Protein AF-A0A1H1NWQ3-F1 (afdb_monomer_lite)

Foldseek 3Di:
DVPVVVVVVVVLVVLVVPDPPVSVVVSVVVVVVVVVVVVVVVVVDPDDDDPDDPCVVVVPPPDPPPPPPCPPPNDPVVVQQVVLVVQQQQFQLSCQPRVLVVLLVLLQVLCCVQPVDGCVVCVVVSCVLQDDLLCVSNPPPDDRDPTGRDGGDDPVSVVVSVVSSVVSHHPPPPPVVPPPPPPDDDDDDDDDDDDDDDDPPDDDDDDDDDD

Organism: NCBI:txid117157

Structure (mmCIF, N/CA/C/O backbone):
data_AF-A0A1H1NWQ3-F1
#
_entry.id   AF-A0A1H1NWQ3-F1
#
loop_
_atom_site.group_PDB
_atom_site.id
_atom_site.type_symbol
_atom_site.label_atom_id
_atom_site.label_alt_id
_atom_site.label_comp_id
_atom_site.label_asym_id
_atom_site.label_entity_id
_atom_site.label_seq_id
_atom_site.pdbx_PDB_ins_code
_atom_site.Cartn_x
_atom_site.Cartn_y
_atom_site.Cartn_z
_atom_site.occupancy
_atom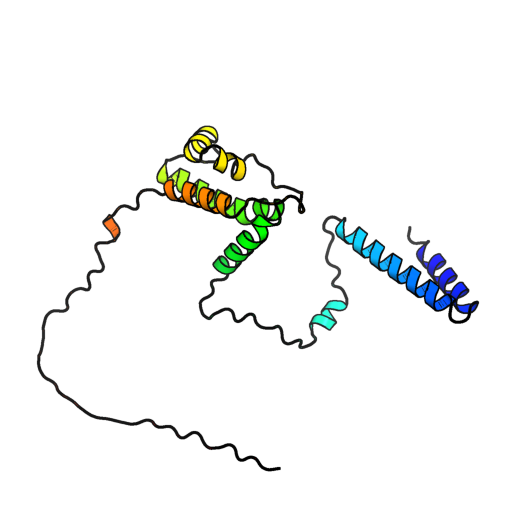_site.B_iso_or_equiv
_atom_site.auth_seq_id
_atom_site.auth_comp_id
_atom_site.auth_asym_id
_atom_site.auth_atom_id
_atom_site.pdbx_PDB_model_num
ATOM 1 N N . MET A 1 1 ? 24.644 25.976 -26.329 1.00 53.50 1 MET A N 1
ATOM 2 C CA . MET A 1 1 ? 24.684 24.536 -26.703 1.00 53.50 1 MET A CA 1
ATOM 3 C C . MET A 1 1 ? 24.109 24.187 -28.093 1.00 53.50 1 MET A C 1
ATOM 5 O O . MET A 1 1 ? 24.304 23.062 -28.528 1.00 53.50 1 MET A O 1
ATOM 9 N N . ARG A 1 2 ? 23.447 25.094 -28.843 1.00 60.84 2 ARG A N 1
ATOM 10 C CA . ARG A 1 2 ? 22.886 24.775 -30.182 1.00 60.84 2 ARG A CA 1
ATOM 11 C C . ARG A 1 2 ? 23.910 24.705 -31.334 1.00 60.84 2 ARG A C 1
ATOM 13 O O . ARG A 1 2 ? 23.597 24.105 -32.352 1.00 60.84 2 ARG A O 1
ATOM 20 N N . GLN A 1 3 ? 25.117 25.253 -31.172 1.00 64.75 3 GLN A N 1
ATOM 21 C CA . GLN A 1 3 ? 26.112 25.345 -32.255 1.00 64.75 3 GLN A CA 1
ATOM 22 C C . GLN A 1 3 ? 27.050 24.132 -32.401 1.00 64.75 3 GLN A C 1
ATOM 24 O O . GLN A 1 3 ? 27.737 24.020 -33.406 1.00 64.75 3 GLN A O 1
ATOM 29 N N . LEU A 1 4 ? 27.042 23.176 -31.464 1.00 75.12 4 LEU A N 1
ATOM 30 C CA . LEU A 1 4 ? 27.896 21.978 -31.563 1.00 75.12 4 LEU A CA 1
ATOM 31 C C . LEU A 1 4 ? 27.368 20.941 -32.564 1.00 75.12 4 LEU A C 1
ATOM 33 O O . LEU A 1 4 ? 28.142 20.201 -33.159 1.00 75.12 4 LEU A O 1
ATOM 37 N N . ARG A 1 5 ? 26.050 20.903 -32.789 1.00 72.25 5 ARG A N 1
ATOM 38 C CA . ARG A 1 5 ? 25.412 19.948 -33.706 1.00 72.25 5 ARG A CA 1
ATOM 39 C C . ARG A 1 5 ? 25.865 20.075 -35.168 1.00 72.25 5 ARG A C 1
ATOM 41 O O . ARG A 1 5 ? 26.194 19.039 -35.734 1.00 72.25 5 ARG A O 1
ATOM 48 N N . PRO A 1 6 ? 25.914 21.270 -35.790 1.00 85.00 6 PRO A N 1
ATOM 49 C CA . PRO A 1 6 ? 26.362 21.377 -37.178 1.00 85.00 6 PRO A CA 1
ATOM 50 C C . PRO A 1 6 ? 27.842 21.008 -37.346 1.00 85.00 6 PRO A C 1
ATOM 52 O O . PRO A 1 6 ? 28.183 20.348 -38.319 1.00 85.00 6 PRO A O 1
ATOM 55 N N . ILE A 1 7 ? 28.700 21.339 -36.373 1.00 79.81 7 ILE A N 1
ATOM 56 C CA . ILE A 1 7 ? 30.131 20.992 -36.409 1.00 79.81 7 ILE A CA 1
ATOM 57 C C . ILE A 1 7 ? 30.318 19.470 -36.402 1.00 79.81 7 ILE A C 1
ATOM 59 O O . ILE A 1 7 ? 31.104 18.942 -37.182 1.00 79.81 7 ILE A O 1
ATOM 63 N N . LEU A 1 8 ? 29.541 18.756 -35.583 1.00 78.25 8 LEU A N 1
ATOM 64 C CA . LEU A 1 8 ? 29.588 17.294 -35.495 1.00 78.25 8 LEU A CA 1
ATOM 65 C C . LEU A 1 8 ? 29.114 16.623 -36.795 1.00 78.25 8 LEU A C 1
ATOM 67 O O . LEU A 1 8 ? 29.712 15.646 -37.232 1.00 78.25 8 LEU A O 1
ATOM 71 N N . VAL A 1 9 ? 28.087 17.180 -37.449 1.00 81.75 9 VAL A N 1
ATOM 72 C CA . VAL A 1 9 ? 27.587 16.680 -38.743 1.00 81.75 9 VAL A CA 1
ATOM 73 C C . VAL A 1 9 ? 28.609 16.901 -39.859 1.00 81.75 9 VAL A C 1
ATOM 75 O O . VAL A 1 9 ? 28.832 15.994 -40.657 1.00 81.75 9 VAL A O 1
ATOM 78 N N . VAL A 1 10 ? 29.268 18.064 -39.894 1.00 83.12 10 VAL A N 1
ATOM 79 C CA . VAL A 1 10 ? 30.308 18.369 -40.891 1.00 83.12 10 VAL A CA 1
ATOM 80 C C . VAL A 1 10 ? 31.541 17.480 -40.698 1.00 83.12 10 VAL A C 1
ATOM 82 O O . VAL A 1 10 ? 32.057 16.949 -41.677 1.00 83.12 10 VAL A O 1
ATOM 85 N N . LEU A 1 11 ? 31.969 17.239 -39.454 1.00 78.56 11 LEU A N 1
ATOM 86 C CA . LEU A 1 11 ? 33.072 16.317 -39.148 1.00 78.56 11 LEU A CA 1
ATOM 87 C C . LEU A 1 11 ? 32.745 14.868 -39.538 1.00 78.56 11 LEU A C 1
ATOM 89 O O . LEU A 1 11 ? 33.597 14.179 -40.093 1.00 78.56 11 LEU A O 1
ATOM 93 N N . LEU A 1 12 ? 31.505 14.422 -39.312 1.00 73.00 12 LEU A N 1
ATOM 94 C CA . LEU A 1 12 ? 31.045 13.084 -39.700 1.00 73.00 12 LEU A CA 1
ATOM 95 C C . LEU A 1 12 ? 30.991 12.918 -41.233 1.00 73.00 12 LEU A C 1
ATOM 97 O O . LEU A 1 12 ? 31.388 11.881 -41.766 1.00 73.00 12 LEU A O 1
ATOM 101 N N . LEU A 1 13 ? 30.545 13.951 -41.956 1.00 75.19 13 LEU A N 1
ATOM 102 C CA . LEU A 1 13 ? 30.533 13.982 -43.425 1.00 75.19 13 LEU A CA 1
ATOM 103 C C . LEU A 1 13 ? 31.951 14.019 -44.018 1.00 75.19 13 LEU A C 1
ATOM 105 O O . LEU A 1 13 ? 32.239 13.302 -44.973 1.00 75.19 13 LEU A O 1
ATOM 109 N N . ALA A 1 14 ? 32.863 14.791 -43.425 1.00 69.81 14 ALA A N 1
ATOM 110 C CA . ALA A 1 14 ? 34.259 14.855 -43.861 1.00 69.81 14 ALA A CA 1
ATOM 111 C C . ALA A 1 14 ? 35.014 13.533 -43.612 1.00 69.81 14 ALA A C 1
ATOM 113 O O . ALA A 1 14 ? 35.800 13.100 -44.458 1.00 69.81 14 ALA A O 1
ATOM 114 N N . ALA A 1 15 ? 34.735 12.857 -42.492 1.00 63.91 15 ALA A N 1
ATOM 115 C CA . ALA A 1 15 ? 35.316 11.554 -42.159 1.00 63.91 15 ALA A CA 1
ATOM 116 C C . ALA A 1 15 ? 34.779 10.414 -43.045 1.00 63.91 15 ALA A C 1
ATOM 118 O O . ALA A 1 15 ? 35.511 9.489 -43.391 1.00 63.91 15 ALA A O 1
ATOM 119 N N . THR A 1 16 ? 33.510 10.483 -43.463 1.00 63.59 16 THR A N 1
ATOM 120 C CA . THR A 1 16 ? 32.918 9.485 -44.374 1.00 63.59 16 THR A CA 1
ATOM 121 C C . THR A 1 16 ? 33.375 9.658 -45.822 1.00 63.59 16 THR A C 1
ATOM 123 O O . THR A 1 16 ? 33.460 8.671 -46.550 1.00 63.59 16 THR A O 1
ATOM 126 N N . ALA A 1 17 ? 33.743 10.876 -46.231 1.00 66.69 17 ALA A N 1
ATOM 127 C CA . ALA A 1 17 ? 34.267 11.145 -47.569 1.00 66.69 17 ALA A CA 1
ATOM 128 C C . ALA A 1 17 ? 35.720 10.668 -47.780 1.00 66.69 17 ALA A C 1
ATOM 130 O O . ALA A 1 17 ? 36.130 10.458 -48.920 1.00 66.69 17 ALA A O 1
ATOM 131 N N . THR A 1 18 ? 36.505 10.490 -46.711 1.00 62.66 18 THR A N 1
ATOM 132 C CA . THR A 1 18 ? 37.961 10.268 -46.801 1.00 62.66 18 THR A CA 1
ATOM 133 C C . THR A 1 18 ? 38.418 8.821 -46.567 1.00 62.66 18 THR A C 1
ATOM 135 O O . THR A 1 18 ? 39.555 8.496 -46.904 1.00 62.66 18 THR A O 1
ATOM 138 N N . GLN A 1 19 ? 37.565 7.908 -46.083 1.00 56.31 19 GLN A N 1
ATOM 139 C CA . GLN A 1 19 ? 37.976 6.536 -45.737 1.00 56.31 19 GLN A CA 1
ATOM 140 C C . GLN A 1 19 ? 36.983 5.464 -46.214 1.00 56.31 19 GLN A C 1
ATOM 142 O O . GLN A 1 19 ? 35.864 5.354 -45.712 1.00 56.31 19 GLN A O 1
ATOM 147 N N . ARG A 1 20 ? 37.435 4.603 -47.145 1.00 72.44 20 ARG A N 1
ATOM 148 C CA . ARG A 1 20 ? 36.783 3.323 -47.498 1.00 72.44 20 ARG A CA 1
ATOM 149 C C . ARG A 1 20 ? 36.368 2.564 -46.235 1.00 72.44 20 ARG A C 1
ATOM 151 O O . ARG A 1 20 ? 37.161 2.541 -45.307 1.00 72.44 20 ARG A O 1
ATOM 158 N N . LEU A 1 21 ? 35.195 1.911 -46.263 1.00 60.84 21 LEU A N 1
ATOM 159 C CA . LEU A 1 21 ? 34.578 0.923 -45.339 1.00 60.84 21 LEU A CA 1
ATOM 160 C C . LEU A 1 21 ? 34.797 1.078 -43.808 1.00 60.84 21 LEU A C 1
ATOM 162 O O . LEU A 1 21 ? 33.837 1.028 -43.045 1.00 60.84 21 LEU A O 1
ATOM 166 N N . GLN A 1 22 ? 36.026 1.291 -43.344 1.00 64.62 22 GLN A N 1
ATOM 167 C CA . GLN A 1 22 ? 36.413 1.575 -41.962 1.00 64.62 22 GLN A CA 1
ATOM 168 C C . GLN A 1 22 ? 35.766 2.854 -41.406 1.00 64.62 22 GLN A C 1
ATOM 170 O O . GLN A 1 22 ? 35.351 2.858 -40.249 1.00 64.62 22 GLN A O 1
ATOM 175 N N . GLY A 1 23 ? 35.594 3.902 -42.224 1.00 68.38 23 GLY A N 1
ATOM 176 C CA . GLY A 1 23 ? 34.895 5.125 -41.799 1.00 68.38 23 GLY A CA 1
ATOM 177 C C . GLY A 1 23 ? 33.417 4.881 -41.466 1.00 68.38 23 GLY A C 1
ATOM 178 O O . GLY A 1 23 ? 32.875 5.468 -40.530 1.00 68.38 23 GLY A O 1
ATOM 179 N N . LEU A 1 24 ? 32.782 3.942 -42.175 1.00 75.38 24 LEU A N 1
ATOM 180 C CA . LEU A 1 24 ? 31.395 3.541 -41.934 1.00 75.38 24 LEU A CA 1
ATOM 181 C C . LEU A 1 24 ? 31.243 2.807 -40.600 1.00 75.38 24 LEU A C 1
ATOM 183 O O . LEU A 1 24 ? 30.334 3.118 -39.834 1.00 75.38 24 LEU A O 1
ATOM 187 N N . LEU A 1 25 ? 32.153 1.876 -40.295 1.00 77.19 25 LEU A N 1
ATOM 188 C CA . LEU A 1 25 ? 32.131 1.141 -39.028 1.00 77.19 25 LEU A CA 1
ATOM 189 C C . LEU A 1 25 ? 32.323 2.076 -37.830 1.00 77.19 25 LEU A C 1
ATOM 191 O O . LEU A 1 25 ? 31.606 1.948 -36.842 1.00 77.19 25 LEU A O 1
ATOM 195 N N . LEU A 1 26 ? 33.232 3.049 -37.936 1.00 77.12 26 LEU A N 1
ATOM 196 C CA . LEU A 1 26 ? 33.504 4.006 -36.862 1.00 77.12 26 LEU A CA 1
ATOM 197 C C . LEU A 1 26 ? 32.340 4.995 -36.669 1.00 77.12 26 LEU A C 1
ATOM 199 O O . LEU A 1 26 ? 31.963 5.310 -35.543 1.00 77.12 26 LEU A O 1
ATOM 203 N N . GLY A 1 27 ? 31.698 5.422 -37.760 1.00 78.50 27 GLY A N 1
ATOM 204 C CA . GLY A 1 27 ? 30.473 6.220 -37.681 1.00 78.50 27 GLY A CA 1
ATOM 205 C C . GLY A 1 27 ? 29.331 5.474 -36.983 1.00 78.50 27 GLY A C 1
ATOM 206 O O . GLY A 1 27 ? 28.644 6.042 -36.132 1.00 78.50 27 GLY A O 1
ATOM 207 N N . LEU A 1 28 ? 29.160 4.186 -37.293 1.00 80.06 28 LEU A N 1
ATOM 208 C CA . LEU A 1 28 ? 28.098 3.352 -36.729 1.00 80.06 28 LEU A CA 1
ATOM 209 C C . LEU A 1 28 ? 28.335 3.063 -35.238 1.00 80.06 28 LEU A C 1
ATOM 211 O O . LEU A 1 28 ? 27.396 3.147 -34.446 1.00 80.06 28 LEU A O 1
ATOM 215 N N . THR A 1 29 ? 29.582 2.809 -34.825 1.00 78.19 29 THR A N 1
ATOM 216 C CA . THR A 1 29 ? 29.915 2.610 -33.404 1.00 78.19 29 THR A CA 1
ATOM 217 C C . THR A 1 29 ? 29.724 3.882 -32.587 1.00 78.19 29 THR A C 1
ATOM 219 O O . THR A 1 29 ? 29.112 3.823 -31.522 1.00 78.19 29 THR A O 1
ATOM 222 N N . VAL A 1 30 ? 30.152 5.045 -33.089 1.00 84.25 30 VAL A N 1
ATOM 223 C CA . VAL A 1 30 ? 29.920 6.331 -32.407 1.00 84.25 30 VAL A CA 1
ATOM 224 C C . VAL A 1 30 ? 28.423 6.614 -32.276 1.00 84.25 30 VAL A C 1
ATOM 226 O O . VAL A 1 30 ? 27.971 7.039 -31.210 1.00 84.25 30 VAL A O 1
ATOM 229 N N . MET A 1 31 ? 27.634 6.327 -33.316 1.00 86.25 31 MET A N 1
ATOM 230 C CA . MET A 1 31 ? 26.181 6.491 -33.263 1.00 86.25 31 MET A CA 1
ATOM 231 C C . MET A 1 31 ? 25.538 5.559 -32.225 1.00 86.25 31 MET A C 1
ATOM 233 O O . MET A 1 31 ? 24.710 6.009 -31.432 1.00 86.25 31 MET A O 1
ATOM 237 N N . ALA A 1 32 ? 25.955 4.291 -32.181 1.00 85.31 32 ALA A N 1
ATOM 238 C CA . ALA A 1 32 ? 25.469 3.320 -31.203 1.00 85.31 32 ALA A CA 1
ATOM 239 C C . ALA A 1 32 ? 25.804 3.742 -29.763 1.00 85.31 32 ALA A C 1
ATOM 241 O O . ALA A 1 32 ? 24.938 3.694 -28.890 1.00 85.31 32 ALA A O 1
ATOM 242 N N . VAL A 1 33 ? 27.026 4.227 -29.517 1.00 87.31 33 VAL A N 1
ATOM 243 C CA . VAL A 1 33 ? 27.436 4.743 -28.201 1.00 87.31 33 VAL A CA 1
ATOM 244 C C . VAL A 1 33 ? 26.595 5.958 -27.801 1.00 87.31 33 VAL A C 1
ATOM 246 O O . VAL A 1 33 ? 26.153 6.040 -26.656 1.00 87.31 33 VAL A O 1
ATOM 249 N N . PHE A 1 34 ? 26.312 6.877 -28.729 1.00 86.38 34 PHE A N 1
ATOM 250 C CA . PHE A 1 34 ? 25.467 8.044 -28.455 1.00 86.38 34 PHE A CA 1
ATOM 251 C C . PHE A 1 34 ? 24.010 7.677 -28.143 1.00 86.38 34 PHE A C 1
ATOM 253 O O . PHE A 1 34 ? 23.409 8.290 -27.260 1.00 86.38 34 PHE A O 1
ATOM 260 N N . GLU A 1 35 ? 23.445 6.683 -28.830 1.00 88.44 35 GLU A N 1
ATOM 261 C CA . GLU A 1 35 ? 22.107 6.152 -28.530 1.00 88.44 35 GLU A CA 1
ATOM 262 C C . GLU A 1 35 ? 22.064 5.509 -27.140 1.00 88.44 35 GLU A C 1
ATOM 264 O O . GLU A 1 35 ? 21.187 5.838 -26.339 1.00 88.44 35 GLU A O 1
ATOM 269 N N . VAL A 1 36 ? 23.047 4.667 -26.804 1.00 86.94 36 VAL A N 1
ATOM 270 C CA . VAL A 1 36 ? 23.139 4.027 -25.480 1.00 86.94 36 VAL A CA 1
ATOM 271 C C . VAL A 1 36 ? 23.307 5.072 -24.378 1.00 86.94 36 VAL A C 1
ATOM 273 O O . VAL A 1 36 ? 22.594 5.030 -23.376 1.00 86.94 36 VAL A O 1
ATOM 276 N N . LEU A 1 37 ? 24.190 6.054 -24.572 1.00 85.06 37 LEU A N 1
ATOM 277 C CA . LEU A 1 37 ? 24.409 7.126 -23.603 1.00 85.06 37 LEU A CA 1
ATOM 278 C C . LEU A 1 37 ? 23.163 8.015 -23.457 1.00 85.06 37 LEU A C 1
ATOM 280 O O . LEU A 1 37 ? 22.787 8.392 -22.347 1.00 85.06 37 LEU A O 1
ATOM 284 N N . GLY A 1 38 ? 22.470 8.301 -24.561 1.00 81.06 38 GLY A N 1
ATOM 285 C CA . GLY A 1 38 ? 21.200 9.023 -24.559 1.00 81.06 38 GLY A CA 1
ATOM 286 C C . GLY A 1 38 ? 20.079 8.254 -23.857 1.00 81.06 38 GLY A C 1
ATOM 287 O O . GLY A 1 38 ? 19.294 8.858 -23.123 1.00 81.06 38 GLY A O 1
ATOM 288 N N . ALA A 1 39 ? 20.008 6.935 -24.037 1.00 78.69 39 ALA A N 1
ATOM 289 C CA . ALA A 1 39 ? 19.069 6.066 -23.334 1.00 78.69 39 ALA A CA 1
ATOM 290 C C . ALA A 1 39 ? 19.366 6.023 -21.828 1.00 78.69 39 ALA A C 1
ATOM 292 O O . ALA A 1 39 ? 18.446 6.154 -21.020 1.00 78.69 39 ALA A O 1
ATOM 293 N N . LEU A 1 40 ? 20.644 5.935 -21.454 1.00 81.12 40 LEU A N 1
ATOM 294 C CA . LEU A 1 40 ? 21.080 5.917 -20.060 1.00 81.12 40 LEU A CA 1
ATOM 295 C C . LEU A 1 40 ? 20.763 7.240 -19.345 1.00 81.12 40 LEU A C 1
ATOM 297 O O . LEU A 1 40 ? 20.235 7.235 -18.236 1.00 81.12 40 LEU A O 1
ATOM 301 N N . LEU A 1 41 ? 20.979 8.377 -20.011 1.00 78.19 41 LEU A N 1
ATOM 302 C CA . LEU A 1 41 ? 20.626 9.698 -19.478 1.00 78.19 41 LEU A CA 1
ATOM 303 C C . LEU A 1 41 ? 19.105 9.918 -19.392 1.00 78.19 41 LEU A C 1
ATOM 305 O O . LEU A 1 41 ? 18.629 10.601 -18.486 1.00 78.19 41 LEU A O 1
ATOM 309 N N . ARG A 1 42 ? 18.312 9.322 -20.294 1.00 69.19 42 ARG A N 1
ATOM 310 C CA . ARG A 1 42 ? 16.837 9.372 -20.228 1.00 69.19 42 ARG A CA 1
ATOM 311 C C . ARG A 1 42 ? 16.265 8.593 -19.048 1.00 69.19 42 ARG A C 1
ATOM 313 O O . ARG A 1 42 ? 15.185 8.945 -18.586 1.00 69.19 42 ARG A O 1
ATOM 320 N N . LEU A 1 43 ? 16.975 7.582 -18.549 1.00 72.12 43 LEU A N 1
ATOM 321 C CA . LEU A 1 43 ? 16.589 6.858 -17.334 1.00 72.12 43 LEU A CA 1
ATOM 322 C C . LEU A 1 43 ? 16.808 7.689 -16.056 1.00 72.12 43 LEU A C 1
ATOM 324 O O . LEU A 1 43 ? 16.215 7.370 -15.030 1.00 72.12 43 LEU A O 1
ATOM 328 N N . GLN A 1 44 ? 17.607 8.760 -16.118 1.00 75.56 44 GLN A N 1
ATOM 329 C CA . GLN A 1 44 ? 17.947 9.613 -14.970 1.00 75.56 44 GLN A CA 1
ATOM 330 C C . GLN A 1 44 ? 17.164 10.941 -14.914 1.00 75.56 44 GLN A C 1
ATOM 332 O O . GLN A 1 44 ? 17.306 11.696 -13.955 1.00 75.56 44 GLN A O 1
ATOM 337 N N . GLY A 1 45 ? 16.343 11.263 -15.921 1.00 57.12 45 GLY A N 1
ATOM 338 C CA . GLY A 1 45 ? 15.661 12.558 -16.017 1.00 57.12 45 GLY A CA 1
ATOM 339 C C . GLY A 1 45 ? 14.253 12.580 -15.392 1.00 57.12 45 GLY A C 1
ATOM 340 O O . GLY A 1 45 ? 13.439 11.726 -15.744 1.00 57.12 45 GLY A O 1
ATOM 341 N N . PRO A 1 46 ? 13.910 13.572 -14.541 1.00 55.91 46 PRO A N 1
ATOM 342 C CA . PRO A 1 46 ? 12.553 13.760 -14.037 1.00 55.91 46 PRO A CA 1
ATOM 343 C C . PRO A 1 46 ? 11.623 14.252 -15.158 1.00 55.91 46 PRO A C 1
ATOM 345 O O . PRO A 1 46 ? 11.890 15.265 -15.807 1.00 55.91 46 PRO A O 1
ATOM 348 N N . GLU A 1 47 ? 10.558 13.478 -15.387 1.00 59.62 47 GLU A N 1
ATOM 349 C CA . GLU A 1 47 ? 9.268 13.826 -16.008 1.00 59.62 47 GLU A CA 1
ATOM 350 C C . GLU A 1 47 ? 9.230 15.186 -16.745 1.00 59.62 47 GLU A C 1
ATOM 352 O O . GLU A 1 47 ? 8.958 16.239 -16.165 1.00 59.62 47 GLU A O 1
ATOM 357 N N . ARG A 1 48 ? 9.461 15.173 -18.067 1.00 48.19 48 ARG A N 1
ATOM 358 C CA . ARG A 1 48 ? 9.159 16.298 -18.972 1.00 48.19 48 ARG A CA 1
ATOM 359 C C . ARG A 1 48 ? 8.433 15.812 -20.238 1.00 48.19 48 ARG A C 1
ATOM 361 O O . ARG A 1 48 ? 8.602 14.664 -20.647 1.00 48.19 48 ARG A O 1
ATOM 368 N N . PRO A 1 49 ? 7.579 16.663 -20.839 1.00 50.81 49 PRO A N 1
ATOM 369 C CA . PRO A 1 49 ? 6.352 16.251 -21.518 1.00 50.81 49 PRO A CA 1
ATOM 370 C C . PRO A 1 49 ? 6.576 15.476 -22.821 1.00 50.81 49 PRO A C 1
ATOM 372 O O . PRO A 1 49 ? 7.414 15.822 -23.657 1.00 50.81 49 PRO A O 1
ATOM 375 N N . ARG A 1 50 ? 5.749 14.436 -22.989 1.00 54.88 50 ARG A N 1
ATOM 376 C CA . ARG A 1 50 ? 5.656 13.507 -24.127 1.00 54.88 50 ARG A CA 1
ATOM 377 C C . ARG A 1 50 ? 5.613 14.227 -25.484 1.00 54.88 50 ARG A C 1
ATOM 379 O O . ARG A 1 50 ? 4.541 14.521 -26.008 1.00 54.88 50 ARG A O 1
ATOM 386 N N . ARG A 1 51 ? 6.767 14.380 -26.139 1.00 53.91 51 ARG A N 1
ATOM 387 C CA . ARG A 1 51 ? 6.807 14.379 -27.610 1.00 53.91 51 ARG A CA 1
ATOM 388 C C . ARG A 1 51 ? 6.587 12.941 -28.067 1.00 53.91 51 ARG A C 1
ATOM 390 O O . ARG A 1 51 ? 7.446 12.091 -27.848 1.00 53.91 51 ARG A O 1
ATOM 397 N N . ARG A 1 52 ? 5.409 12.667 -28.632 1.00 54.47 52 ARG A N 1
ATOM 39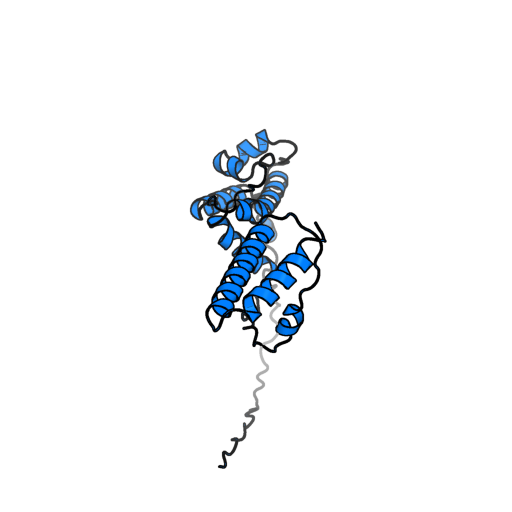8 C CA . ARG A 1 52 ? 5.033 11.349 -29.161 1.00 54.47 52 ARG A CA 1
ATOM 399 C C . ARG A 1 52 ? 6.039 10.926 -30.245 1.00 54.47 52 ARG A C 1
ATOM 401 O O . ARG A 1 52 ? 6.147 11.627 -31.250 1.00 54.47 52 ARG A O 1
ATOM 408 N N . PRO A 1 53 ? 6.816 9.850 -30.039 1.00 67.06 53 PRO A N 1
ATOM 409 C CA . PRO A 1 53 ? 7.808 9.413 -31.012 1.00 67.06 53 PRO A CA 1
ATOM 410 C C . PRO A 1 53 ? 7.137 8.766 -32.232 1.00 67.06 53 PRO A C 1
ATOM 412 O O . PRO A 1 53 ? 6.077 8.153 -32.119 1.00 67.06 53 PRO A O 1
ATOM 415 N N . LEU A 1 54 ? 7.812 8.834 -33.387 1.00 64.38 54 LEU A N 1
ATOM 416 C CA . LEU A 1 54 ? 7.418 8.202 -34.660 1.00 64.38 54 LEU A CA 1
ATOM 417 C C . LEU A 1 54 ? 7.111 6.689 -34.538 1.00 64.38 54 LEU A C 1
ATOM 419 O O . LEU A 1 54 ? 6.417 6.122 -35.374 1.00 64.38 54 LEU A O 1
ATOM 423 N N . TRP A 1 55 ? 7.569 6.045 -33.461 1.00 62.75 55 TRP A N 1
ATOM 424 C CA . TRP A 1 55 ? 7.265 4.660 -33.087 1.00 62.75 55 TRP A CA 1
ATOM 425 C C . TRP A 1 55 ? 5.779 4.377 -32.786 1.00 62.75 55 TRP A C 1
ATOM 427 O O . TRP A 1 55 ? 5.378 3.212 -32.786 1.00 62.75 55 TRP A O 1
ATOM 437 N N . ASP A 1 56 ? 4.933 5.396 -32.590 1.00 67.06 56 ASP A N 1
ATOM 438 C CA . ASP A 1 56 ? 3.473 5.206 -32.522 1.00 67.06 56 ASP A CA 1
ATOM 439 C C . ASP A 1 56 ? 2.879 4.723 -33.863 1.00 67.06 56 ASP A C 1
ATOM 441 O O . ASP A 1 56 ? 1.854 4.039 -33.863 1.00 67.06 56 ASP A O 1
ATOM 445 N N . TRP A 1 57 ? 3.527 5.004 -35.002 1.00 70.12 57 TRP A N 1
ATOM 446 C CA . TRP A 1 57 ? 3.138 4.421 -36.293 1.00 70.12 57 TRP A CA 1
ATOM 447 C C . TRP A 1 57 ? 3.460 2.921 -36.357 1.00 70.12 57 TRP A C 1
ATOM 449 O O . TRP A 1 57 ? 2.614 2.150 -36.803 1.00 70.12 57 TRP A O 1
ATOM 459 N N . LEU A 1 58 ? 4.592 2.466 -35.802 1.00 66.06 58 LEU A N 1
ATOM 460 C CA . LEU A 1 58 ? 4.873 1.025 -35.701 1.00 66.06 58 LEU A CA 1
ATOM 461 C C . LEU A 1 58 ? 3.910 0.304 -34.745 1.00 66.06 58 LEU A C 1
ATOM 463 O O . LEU A 1 58 ? 3.609 -0.867 -34.954 1.00 66.06 58 LEU A O 1
ATOM 467 N N . ARG A 1 59 ? 3.339 0.988 -33.744 1.00 58.38 59 ARG A N 1
ATOM 468 C CA . ARG A 1 59 ? 2.253 0.426 -32.914 1.00 58.38 59 ARG A CA 1
ATOM 469 C C . ARG A 1 59 ? 0.919 0.255 -33.655 1.00 58.38 59 ARG A C 1
ATOM 471 O O . ARG A 1 59 ? 0.020 -0.368 -33.091 1.00 58.38 59 ARG A O 1
ATOM 478 N N . ARG A 1 60 ? 0.779 0.781 -34.881 1.00 59.16 60 ARG A N 1
ATOM 479 C CA . ARG A 1 60 ? -0.365 0.512 -35.774 1.00 59.16 60 ARG A CA 1
ATOM 480 C C . ARG A 1 60 ? -0.189 -0.754 -36.613 1.00 59.16 60 ARG A C 1
ATOM 482 O O . ARG A 1 60 ? -1.135 -1.139 -37.293 1.00 59.16 60 ARG A O 1
ATOM 489 N N . LEU A 1 61 ? 0.972 -1.411 -36.566 1.00 62.34 61 LEU A N 1
ATOM 490 C CA . LEU A 1 61 ? 1.110 -2.736 -37.161 1.00 62.34 61 LEU A CA 1
ATOM 491 C C . LEU A 1 61 ? 0.189 -3.715 -36.413 1.00 62.34 61 LEU A C 1
ATOM 493 O O . LEU A 1 61 ? 0.171 -3.704 -35.175 1.00 62.34 61 LEU A O 1
ATOM 497 N N . PRO A 1 62 ? -0.574 -4.559 -37.130 1.00 60.69 62 PRO A N 1
ATOM 498 C CA . PRO A 1 62 ? -1.495 -5.527 -36.551 1.00 60.69 62 PRO A CA 1
ATOM 499 C C . PRO A 1 62 ? -0.704 -6.715 -35.998 1.00 60.69 62 PRO A C 1
ATOM 501 O O . PRO A 1 62 ? -0.863 -7.853 -36.429 1.00 60.69 62 PRO A O 1
ATOM 504 N N . PHE A 1 63 ? 0.183 -6.469 -35.036 1.00 57.62 63 PHE A N 1
ATOM 505 C CA . PHE A 1 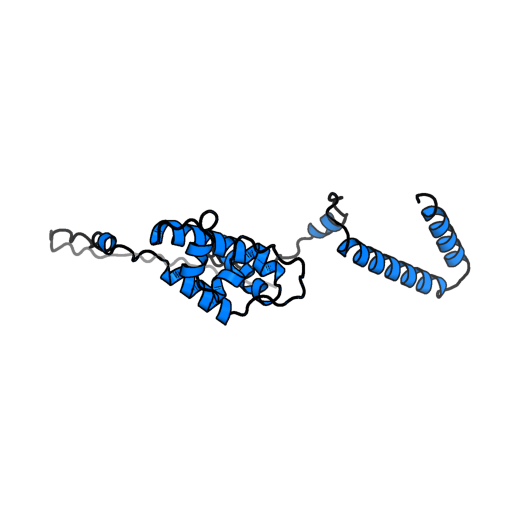63 ? 0.702 -7.559 -34.235 1.00 57.62 63 PHE A CA 1
ATOM 506 C C . PHE A 1 63 ? -0.490 -8.150 -33.486 1.00 57.62 63 PHE A C 1
ATOM 508 O O . PHE A 1 63 ? -1.215 -7.387 -32.831 1.00 57.62 63 PHE A O 1
ATOM 515 N N . PRO A 1 64 ? -0.725 -9.473 -33.566 1.00 53.81 64 PRO A N 1
ATOM 516 C CA . PRO A 1 64 ? -1.716 -10.119 -32.736 1.00 53.81 64 PRO A CA 1
ATOM 517 C C . PRO A 1 64 ? -1.233 -9.929 -31.306 1.00 53.81 64 PRO A C 1
ATOM 519 O O . PRO A 1 64 ? -0.402 -10.682 -30.797 1.00 53.81 64 PRO A O 1
ATOM 522 N N . ARG A 1 65 ? -1.719 -8.867 -30.652 1.00 58.09 65 ARG A N 1
ATOM 523 C CA . ARG A 1 65 ? -1.668 -8.752 -29.205 1.00 58.09 65 ARG A CA 1
ATOM 524 C C . ARG A 1 65 ? -2.275 -10.061 -28.759 1.00 58.09 65 ARG A C 1
ATOM 526 O O . ARG A 1 65 ? -3.467 -10.269 -28.991 1.00 58.09 65 ARG A O 1
ATOM 533 N N . ARG A 1 66 ? -1.451 -10.966 -28.216 1.00 55.00 66 ARG A N 1
ATOM 534 C CA . ARG A 1 66 ? -1.941 -12.100 -27.445 1.00 55.00 66 ARG A CA 1
ATOM 535 C C . ARG A 1 66 ? -2.851 -11.441 -26.431 1.00 55.00 66 ARG A C 1
ATOM 537 O O . ARG A 1 66 ? -2.367 -10.857 -25.464 1.00 55.00 66 ARG A O 1
ATOM 544 N N . ARG A 1 67 ? -4.155 -11.422 -26.721 1.00 55.25 67 ARG A N 1
ATOM 545 C CA . ARG A 1 67 ? -5.178 -11.132 -25.740 1.00 55.25 67 ARG A CA 1
ATOM 546 C C . ARG A 1 67 ? -4.861 -12.188 -24.706 1.00 55.25 67 ARG A C 1
ATOM 548 O O . ARG A 1 67 ? -5.133 -13.364 -24.945 1.00 55.25 67 ARG A O 1
ATOM 555 N N . ARG A 1 68 ? -4.157 -11.802 -23.631 1.00 58.38 68 ARG A N 1
ATOM 556 C CA . ARG A 1 68 ? -4.230 -12.546 -22.379 1.00 58.38 68 ARG A CA 1
ATOM 557 C C . ARG A 1 68 ? -5.718 -12.788 -22.269 1.00 58.38 68 ARG A C 1
ATOM 559 O O . ARG A 1 68 ? -6.470 -11.815 -22.306 1.00 58.38 68 ARG A O 1
ATOM 566 N N . ARG A 1 69 ? -6.129 -14.052 -22.391 1.00 58.06 69 ARG A N 1
ATOM 567 C CA . ARG A 1 69 ? -7.519 -14.430 -22.203 1.00 58.06 69 ARG A CA 1
ATOM 568 C C . ARG A 1 69 ? -7.800 -13.948 -20.794 1.00 58.06 69 ARG A C 1
ATOM 570 O O . ARG A 1 69 ? -7.382 -14.599 -19.845 1.00 58.06 69 ARG A O 1
ATOM 577 N N . SER A 1 70 ? -8.355 -12.744 -20.681 1.00 59.25 70 SER A N 1
ATOM 578 C CA . SER A 1 70 ? -9.083 -12.309 -19.512 1.00 59.25 70 SER A CA 1
ATOM 579 C C . SER A 1 70 ? -10.087 -13.427 -19.359 1.00 59.25 70 SER A C 1
ATOM 581 O O . SER A 1 70 ? -10.948 -13.603 -20.226 1.00 59.25 70 SER A O 1
ATOM 583 N N . SER A 1 71 ? -9.813 -14.320 -18.410 1.00 64.62 71 SER A N 1
ATOM 584 C CA . SER A 1 71 ? -10.725 -15.409 -18.106 1.00 64.62 71 SER A CA 1
ATOM 585 C C . SER A 1 71 ? -12.085 -14.748 -17.941 1.00 64.62 71 SER A C 1
ATOM 587 O O . SER A 1 71 ? -12.157 -13.702 -17.296 1.00 64.62 71 SER A O 1
ATOM 589 N N . ALA A 1 72 ? -13.126 -15.245 -18.605 1.00 57.12 72 ALA A N 1
ATOM 590 C CA . ALA A 1 72 ? -14.461 -14.689 -18.440 1.00 57.12 72 ALA A CA 1
ATOM 591 C C . ALA A 1 72 ? -14.814 -14.822 -16.947 1.00 57.12 72 ALA A C 1
ATOM 593 O O . ALA A 1 72 ? -15.072 -15.923 -16.477 1.00 57.12 72 ALA A O 1
ATOM 594 N N . GLY A 1 73 ? -14.665 -13.730 -16.188 1.00 69.69 73 GLY A N 1
ATOM 595 C CA . GLY A 1 73 ? -14.676 -13.731 -14.720 1.00 69.69 73 GLY A CA 1
ATOM 596 C C . GLY A 1 73 ? -13.486 -13.048 -14.024 1.00 69.69 73 GLY A C 1
ATOM 597 O O . GLY A 1 73 ? -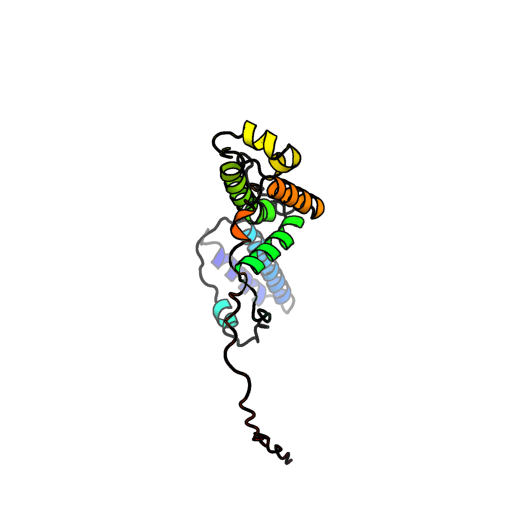13.504 -12.946 -12.801 1.00 69.69 73 GLY A O 1
ATOM 598 N N . SER A 1 74 ? -12.454 -12.561 -14.731 1.00 75.75 74 SER A N 1
ATOM 599 C CA . SER A 1 74 ? -11.355 -11.841 -14.072 1.00 75.75 74 SER A CA 1
ATOM 600 C C . SER A 1 74 ? -11.716 -10.378 -13.788 1.00 75.75 74 SER A C 1
ATOM 602 O O . SER A 1 74 ? -11.960 -9.572 -14.686 1.00 75.75 74 SER A O 1
ATOM 604 N N . PHE A 1 75 ? -11.757 -10.023 -12.503 1.00 85.75 75 PHE A N 1
ATOM 605 C CA . PHE A 1 75 ? -11.975 -8.650 -12.057 1.00 85.75 75 PHE A CA 1
ATOM 606 C C . PHE A 1 75 ? -10.668 -7.850 -12.193 1.00 85.75 75 PHE A C 1
ATOM 608 O O . PHE A 1 75 ? -9.662 -8.237 -11.592 1.00 85.75 75 PHE A O 1
ATOM 615 N N . PRO A 1 76 ? -10.646 -6.705 -12.905 1.00 86.81 76 PRO A N 1
ATOM 616 C CA . PRO A 1 76 ? -9.423 -5.915 -13.089 1.00 86.81 76 PRO A CA 1
ATOM 617 C C . PRO A 1 76 ? -8.751 -5.487 -11.776 1.00 86.81 76 PRO A C 1
ATOM 619 O O . PRO A 1 76 ? -7.528 -5.381 -11.704 1.00 86.81 76 PRO A O 1
ATOM 622 N N . ALA A 1 77 ? -9.543 -5.257 -10.723 1.00 86.88 77 ALA A N 1
ATOM 623 C CA . ALA A 1 77 ? -9.033 -4.942 -9.392 1.00 86.88 77 ALA A CA 1
ATOM 624 C C . ALA A 1 77 ? -8.251 -6.117 -8.781 1.00 86.88 77 ALA A C 1
ATOM 626 O O . ALA A 1 77 ? -7.167 -5.915 -8.239 1.00 86.88 77 ALA A O 1
ATOM 627 N N . TYR A 1 78 ? -8.758 -7.343 -8.936 1.00 89.25 78 TYR A N 1
ATOM 628 C CA . TYR A 1 78 ? -8.084 -8.555 -8.475 1.00 89.25 78 TYR A CA 1
ATOM 629 C C . TYR A 1 78 ? -6.770 -8.783 -9.226 1.00 89.25 78 TYR A C 1
ATOM 631 O O . TYR A 1 78 ? -5.731 -8.975 -8.600 1.00 89.25 78 TYR A O 1
ATOM 639 N N . GLU A 1 79 ? -6.779 -8.674 -10.560 1.00 90.75 79 GLU A N 1
ATOM 640 C CA . GLU A 1 79 ? -5.551 -8.811 -11.358 1.00 90.75 79 GLU A CA 1
ATOM 641 C C . GLU A 1 79 ? -4.480 -7.794 -10.946 1.00 90.75 79 GLU A C 1
ATOM 643 O O . GLU A 1 79 ? -3.292 -8.119 -10.921 1.00 90.75 79 GLU A O 1
ATOM 648 N N . ARG A 1 80 ? -4.895 -6.573 -10.586 1.00 90.50 80 ARG A N 1
ATOM 649 C CA . ARG A 1 80 ? -3.984 -5.545 -10.084 1.00 90.50 80 ARG A CA 1
ATOM 650 C C . ARG A 1 80 ? -3.399 -5.921 -8.724 1.00 90.50 80 ARG A C 1
ATOM 652 O O . ARG A 1 80 ? -2.195 -5.801 -8.561 1.00 90.50 80 ARG A O 1
ATOM 659 N N . ILE A 1 81 ? -4.202 -6.421 -7.783 1.00 92.12 81 ILE A N 1
ATOM 660 C CA . ILE A 1 81 ? -3.705 -6.896 -6.478 1.00 92.12 81 ILE A CA 1
ATOM 661 C C . ILE A 1 81 ? -2.694 -8.033 -6.665 1.00 92.12 81 ILE A C 1
ATOM 663 O O . ILE A 1 81 ? -1.616 -7.990 -6.081 1.00 92.12 81 ILE A O 1
ATOM 667 N N . VAL A 1 82 ? -2.998 -9.012 -7.522 1.00 92.50 82 VAL A N 1
ATOM 668 C CA . VAL A 1 82 ? -2.078 -10.122 -7.821 1.00 92.50 82 VAL A CA 1
ATOM 669 C C . VAL A 1 82 ? -0.771 -9.608 -8.426 1.00 92.50 82 VAL A C 1
ATOM 671 O O . VAL A 1 82 ? 0.305 -10.068 -8.046 1.00 92.50 82 VAL A O 1
ATOM 674 N N . ALA A 1 83 ? -0.845 -8.641 -9.344 1.00 92.38 83 ALA A N 1
ATOM 675 C CA . ALA A 1 83 ? 0.343 -8.013 -9.909 1.00 92.38 83 ALA A CA 1
ATOM 676 C C . ALA A 1 83 ? 1.163 -7.274 -8.839 1.00 92.38 83 ALA A C 1
ATOM 678 O O . ALA A 1 83 ? 2.379 -7.446 -8.798 1.00 92.38 83 ALA A O 1
ATOM 679 N N . ASP A 1 84 ? 0.515 -6.512 -7.956 1.00 94.38 84 ASP A N 1
ATOM 680 C CA . ASP A 1 84 ? 1.189 -5.757 -6.895 1.00 94.38 84 ASP A CA 1
ATOM 681 C C . ASP A 1 84 ? 1.875 -6.691 -5.890 1.00 94.38 84 ASP A C 1
ATOM 683 O O . ASP A 1 84 ? 3.028 -6.460 -5.541 1.00 94.38 84 ASP A O 1
ATOM 687 N N . ILE A 1 85 ? 1.227 -7.794 -5.491 1.00 95.25 85 ILE A N 1
ATOM 688 C CA . ILE A 1 85 ? 1.844 -8.839 -4.650 1.00 95.25 85 ILE A CA 1
ATOM 689 C C . ILE A 1 85 ? 3.042 -9.468 -5.374 1.00 95.25 85 ILE A C 1
ATOM 691 O O . ILE A 1 85 ? 4.100 -9.678 -4.776 1.00 95.25 85 ILE A O 1
ATOM 695 N N . GLY A 1 86 ? 2.895 -9.737 -6.674 1.00 94.00 86 GLY A N 1
ATOM 696 C CA . GLY A 1 86 ? 3.959 -10.289 -7.506 1.00 94.00 86 GLY A CA 1
ATOM 697 C C . GLY A 1 86 ? 5.198 -9.393 -7.571 1.00 94.00 86 GLY A C 1
ATOM 698 O O . GLY A 1 86 ? 6.310 -9.911 -7.508 1.00 94.00 86 GLY A O 1
ATOM 699 N N . TRP A 1 87 ? 5.024 -8.072 -7.661 1.00 93.75 87 TRP A N 1
ATOM 700 C CA . TRP A 1 87 ? 6.128 -7.105 -7.716 1.00 93.75 87 TRP A CA 1
ATOM 701 C C . TRP A 1 87 ? 6.682 -6.725 -6.342 1.00 93.75 87 TRP A C 1
ATOM 703 O O . TRP A 1 87 ? 7.892 -6.532 -6.215 1.00 93.75 87 TRP A O 1
ATOM 713 N N . ALA A 1 88 ? 5.838 -6.684 -5.309 1.00 95.00 88 ALA A N 1
ATOM 714 C CA . ALA A 1 88 ? 6.211 -6.268 -3.960 1.00 95.00 88 ALA A CA 1
ATOM 715 C C . ALA A 1 88 ? 7.413 -7.042 -3.404 1.00 95.00 88 ALA A C 1
ATOM 717 O O . ALA A 1 88 ? 8.264 -6.445 -2.760 1.00 95.00 88 ALA A O 1
ATOM 718 N N . ARG A 1 89 ? 7.543 -8.342 -3.701 1.00 95.38 89 ARG A N 1
ATOM 719 C CA . ARG A 1 89 ? 8.696 -9.151 -3.255 1.00 95.38 89 ARG A CA 1
ATOM 720 C C . ARG A 1 89 ? 10.028 -8.758 -3.904 1.00 95.38 89 ARG A C 1
ATOM 722 O O . ARG A 1 89 ? 11.084 -9.037 -3.347 1.00 95.38 89 ARG A O 1
ATOM 729 N N . PHE A 1 90 ? 9.999 -8.174 -5.101 1.00 94.75 90 PHE A N 1
ATOM 730 C CA . PHE A 1 90 ? 11.204 -7.878 -5.883 1.00 94.75 90 PHE A CA 1
ATOM 731 C C . PHE A 1 90 ? 11.686 -6.445 -5.702 1.00 94.75 90 PHE A C 1
ATOM 733 O O . PHE A 1 90 ? 12.863 -6.181 -5.926 1.00 94.75 90 PHE A O 1
ATOM 740 N N . SER A 1 91 ? 10.798 -5.531 -5.308 1.00 96.00 91 SER A N 1
ATOM 741 C CA . SER A 1 91 ? 11.149 -4.130 -5.138 1.00 96.00 91 SER A CA 1
ATOM 742 C C . SER A 1 91 ? 10.457 -3.527 -3.930 1.00 96.00 91 SER A C 1
ATOM 744 O O . SER A 1 91 ? 9.226 -3.467 -3.855 1.00 96.00 91 SER A O 1
ATOM 746 N N . ARG A 1 92 ? 11.263 -3.000 -3.005 1.00 96.38 92 ARG A N 1
ATOM 747 C CA . ARG A 1 92 ? 10.763 -2.284 -1.833 1.00 96.38 92 ARG A CA 1
ATOM 748 C C . ARG A 1 92 ? 9.898 -1.087 -2.222 1.00 96.38 92 ARG A C 1
ATOM 750 O O . ARG A 1 92 ? 8.852 -0.869 -1.620 1.00 96.38 92 ARG A O 1
ATOM 757 N N . ARG A 1 93 ? 10.300 -0.354 -3.263 1.00 95.88 93 ARG A N 1
ATOM 758 C CA . ARG A 1 93 ? 9.509 0.749 -3.814 1.00 95.88 93 ARG A CA 1
ATOM 759 C C . ARG A 1 93 ? 8.137 0.289 -4.312 1.00 95.88 93 ARG A C 1
ATOM 761 O O . ARG A 1 93 ? 7.152 0.971 -4.044 1.00 95.88 93 ARG A O 1
ATOM 768 N N . ASP A 1 94 ? 8.065 -0.823 -5.044 1.00 95.50 94 ASP A N 1
ATOM 769 C CA . ASP A 1 94 ? 6.788 -1.315 -5.583 1.00 95.50 94 ASP A CA 1
ATOM 770 C C . ASP A 1 94 ? 5.864 -1.805 -4.461 1.00 95.50 94 ASP A C 1
ATOM 772 O O . ASP A 1 94 ? 4.652 -1.587 -4.520 1.00 95.50 94 ASP A O 1
ATOM 776 N N . PHE A 1 95 ? 6.429 -2.379 -3.392 1.00 97.00 95 PHE A N 1
ATOM 777 C CA . PHE A 1 95 ? 5.6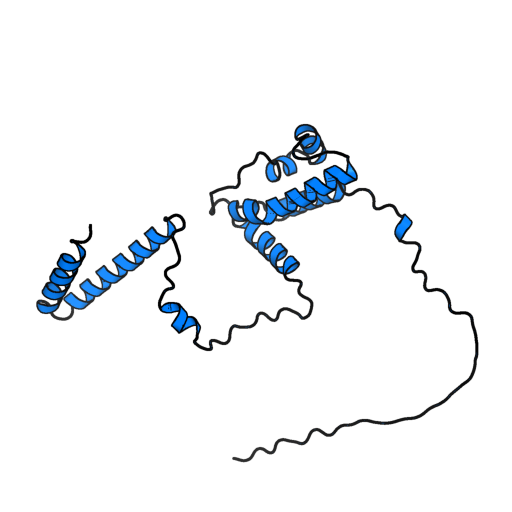83 -2.627 -2.161 1.00 97.00 95 PHE A CA 1
ATOM 778 C C . PHE A 1 95 ? 5.130 -1.322 -1.570 1.00 97.00 95 PHE A C 1
ATOM 780 O O . PHE A 1 95 ? 3.923 -1.232 -1.353 1.00 97.00 95 PHE A O 1
ATOM 787 N N . ASP A 1 96 ? 5.977 -0.311 -1.351 1.00 96.25 96 ASP A N 1
ATOM 788 C CA . ASP A 1 96 ? 5.584 0.921 -0.656 1.00 96.25 96 ASP A CA 1
ATOM 789 C C . ASP A 1 96 ? 4.546 1.755 -1.434 1.00 96.25 96 ASP A C 1
ATOM 791 O O . ASP A 1 96 ? 3.669 2.355 -0.817 1.00 96.25 96 ASP A O 1
ATOM 795 N N . VAL A 1 97 ? 4.636 1.794 -2.769 1.00 93.50 97 VAL A N 1
ATOM 796 C CA . VAL A 1 97 ? 3.744 2.594 -3.637 1.00 93.50 97 VAL A CA 1
ATOM 797 C C . VAL A 1 97 ? 2.498 1.816 -4.074 1.00 93.50 97 VAL A C 1
ATOM 799 O O . VAL A 1 97 ? 1.461 2.410 -4.344 1.00 93.50 97 VAL A O 1
ATOM 802 N N . GLY A 1 98 ? 2.580 0.490 -4.192 1.00 93.06 98 GLY A N 1
ATOM 803 C CA . GLY A 1 98 ? 1.471 -0.332 -4.680 1.00 93.06 98 GLY A CA 1
ATOM 804 C C . GLY A 1 98 ? 0.683 -0.993 -3.555 1.00 93.06 98 GLY A C 1
ATOM 805 O O . GLY A 1 98 ? -0.503 -0.725 -3.353 1.00 93.06 98 GLY A O 1
ATOM 806 N N . LEU A 1 99 ? 1.343 -1.908 -2.844 1.00 96.31 99 LEU A N 1
ATOM 807 C CA . LEU A 1 99 ? 0.683 -2.807 -1.899 1.00 96.31 99 LEU A CA 1
ATOM 808 C C . LEU A 1 99 ? 0.462 -2.154 -0.529 1.00 96.31 99 LEU A C 1
ATOM 810 O O . LEU A 1 99 ? -0.619 -2.298 0.045 1.00 96.31 99 LEU A O 1
ATOM 814 N N . ARG A 1 100 ? 1.447 -1.405 -0.022 1.00 96.81 100 ARG A N 1
ATOM 815 C CA . ARG A 1 100 ? 1.394 -0.762 1.297 1.00 96.81 100 ARG A CA 1
ATOM 816 C C . ARG A 1 100 ? 0.223 0.204 1.412 1.00 96.81 100 ARG A C 1
ATOM 818 O O . ARG A 1 100 ? -0.471 0.145 2.415 1.00 96.81 100 ARG A O 1
ATOM 825 N N . GLU A 1 101 ? -0.042 1.036 0.405 1.00 94.94 101 GLU A N 1
ATOM 826 C CA . GLU A 1 101 ? -1.175 1.979 0.432 1.00 94.94 101 GLU A CA 1
ATOM 827 C C . GLU A 1 101 ? -2.522 1.264 0.605 1.00 94.94 101 GLU A C 1
ATOM 829 O O . GLU A 1 101 ? -3.382 1.708 1.366 1.00 94.94 101 GLU A O 1
ATOM 834 N N . ARG A 1 102 ? -2.699 0.108 -0.045 1.00 95.50 102 ARG A N 1
ATOM 835 C CA . ARG A 1 102 ? -3.929 -0.687 0.084 1.00 95.50 102 ARG A CA 1
ATOM 836 C C . ARG A 1 102 ? -4.043 -1.356 1.442 1.00 95.50 102 ARG A C 1
ATOM 838 O O . ARG A 1 102 ? -5.127 -1.379 2.015 1.00 95.50 102 ARG A O 1
ATOM 845 N N . LEU A 1 103 ? -2.934 -1.887 1.952 1.00 96.69 103 LEU A N 1
ATOM 846 C CA . LEU A 1 103 ? -2.889 -2.477 3.287 1.00 96.69 103 LEU A CA 1
ATOM 847 C C . LEU A 1 103 ? -3.125 -1.420 4.370 1.00 96.69 103 LEU A C 1
ATOM 849 O O . LEU A 1 103 ? -3.845 -1.691 5.321 1.00 96.69 103 LEU A O 1
ATOM 853 N N . LEU A 1 104 ? -2.595 -0.211 4.188 1.00 96.62 104 LEU A N 1
ATOM 854 C CA . LEU A 1 104 ? -2.844 0.945 5.046 1.00 96.62 104 LEU A CA 1
ATOM 855 C C . LEU A 1 104 ? -4.322 1.334 5.072 1.00 96.62 104 LEU A C 1
ATOM 857 O O . LEU A 1 104 ? -4.879 1.507 6.151 1.00 96.62 104 LEU A O 1
ATOM 861 N N . ALA A 1 105 ? -4.964 1.423 3.904 1.00 95.62 105 ALA A N 1
ATOM 862 C CA . ALA A 1 105 ? -6.395 1.707 3.815 1.00 95.62 105 ALA A CA 1
ATOM 863 C C . ALA A 1 105 ? -7.250 0.603 4.464 1.00 95.62 105 ALA A C 1
ATOM 865 O O . ALA A 1 105 ? -8.239 0.890 5.131 1.00 95.62 105 ALA A O 1
ATOM 866 N N . ALA A 1 106 ? -6.866 -0.667 4.309 1.00 95.75 106 ALA A N 1
ATOM 867 C CA . ALA A 1 106 ? -7.547 -1.768 4.986 1.00 95.75 106 ALA A CA 1
ATOM 868 C C . ALA A 1 106 ? -7.337 -1.722 6.510 1.00 95.75 106 ALA A C 1
ATOM 870 O O . ALA A 1 106 ? -8.277 -1.950 7.269 1.00 95.75 106 ALA A O 1
ATOM 871 N N . ALA A 1 107 ? -6.119 -1.412 6.960 1.00 96.94 107 ALA A N 1
ATOM 872 C CA . ALA A 1 107 ? -5.780 -1.298 8.372 1.00 96.94 107 ALA A CA 1
ATOM 873 C C . ALA A 1 107 ? -6.529 -0.144 9.046 1.00 96.94 107 ALA A C 1
ATOM 875 O O . ALA A 1 107 ? -7.057 -0.336 10.137 1.00 96.94 107 ALA A O 1
ATOM 876 N N . SER A 1 108 ? -6.615 1.025 8.400 1.00 96.75 108 SER A N 1
ATOM 877 C CA . SER A 1 108 ? -7.313 2.186 8.960 1.00 96.75 108 SER A CA 1
ATOM 878 C C . SER A 1 108 ? -8.801 1.912 9.166 1.00 96.75 108 SER A C 1
ATOM 880 O O . SER A 1 108 ? -9.317 2.196 10.242 1.00 96.75 108 SER A O 1
ATOM 882 N N . VAL A 1 109 ? -9.469 1.293 8.186 1.00 95.94 109 VAL A N 1
ATOM 883 C CA . VAL A 1 109 ? -10.883 0.901 8.303 1.00 95.94 109 VAL A CA 1
ATOM 884 C C . VAL A 1 109 ? -11.071 -0.105 9.437 1.00 95.94 109 VAL A C 1
ATOM 886 O O . VAL A 1 109 ? -11.921 0.098 10.295 1.00 95.94 109 VAL A O 1
ATOM 889 N N . ARG A 1 110 ? -10.244 -1.156 9.501 1.00 95.75 110 ARG A N 1
ATOM 890 C CA . ARG A 1 110 ? -10.387 -2.200 10.531 1.00 95.75 110 ARG A CA 1
ATOM 891 C C . ARG A 1 110 ? -10.103 -1.692 11.942 1.00 95.75 110 ARG A C 1
ATOM 893 O O . ARG A 1 110 ? -10.819 -2.056 12.866 1.00 95.75 110 ARG A O 1
ATOM 900 N N . LEU A 1 111 ? -9.097 -0.839 12.120 1.00 96.62 111 LEU A N 1
ATOM 901 C CA . LEU A 1 111 ? -8.806 -0.229 13.420 1.00 96.62 111 LEU A CA 1
ATOM 902 C C . LEU A 1 111 ? -9.922 0.726 13.859 1.00 96.62 111 LEU A C 1
ATOM 904 O O . LEU A 1 111 ? -10.307 0.707 15.030 1.00 96.62 111 LEU A O 1
ATOM 908 N N . ALA A 1 112 ? -10.469 1.515 12.931 1.00 95.94 112 ALA A N 1
ATOM 909 C CA . ALA A 1 112 ? -11.563 2.432 13.224 1.00 95.94 112 ALA A CA 1
ATOM 910 C C . ALA A 1 112 ? -12.855 1.679 13.576 1.00 95.94 112 ALA A C 1
ATOM 912 O O . ALA A 1 112 ? -13.463 1.963 14.604 1.00 95.94 112 ALA A O 1
ATOM 913 N N . GLU A 1 113 ? -13.250 0.692 12.769 1.00 94.00 113 GLU A N 1
ATOM 914 C CA . GLU A 1 113 ? -14.493 -0.064 12.969 1.00 94.00 113 GLU A CA 1
ATOM 915 C C . GLU A 1 113 ? -14.401 -1.064 14.126 1.00 94.00 113 GLU A C 1
ATOM 917 O O . GLU A 1 113 ? -15.317 -1.153 14.938 1.00 94.00 113 GLU A O 1
ATOM 922 N N . GLY A 1 114 ? -13.305 -1.823 14.215 1.00 93.56 114 GLY A N 1
ATOM 923 C CA . GLY A 1 114 ? -13.149 -2.888 15.208 1.00 93.56 114 GLY A CA 1
ATOM 924 C C . GLY A 1 114 ? -12.723 -2.393 16.588 1.00 93.56 114 GLY A C 1
ATOM 925 O O . GLY A 1 114 ? -13.057 -3.016 17.594 1.00 93.56 114 GLY A O 1
ATOM 926 N N . HIS A 1 115 ? -11.991 -1.277 16.655 1.00 95.19 115 HIS A N 1
ATOM 927 C CA . HIS A 1 115 ? -11.359 -0.819 17.896 1.00 95.19 115 HIS A CA 1
ATOM 928 C C . HIS A 1 115 ? -11.554 0.673 18.197 1.00 95.19 115 HIS A C 1
ATOM 930 O O . HIS A 1 115 ? -11.084 1.136 19.236 1.00 95.19 115 HIS A O 1
ATOM 936 N N . GLY A 1 116 ? -12.215 1.442 17.324 1.00 96.25 116 GLY A N 1
ATOM 937 C CA . GLY A 1 116 ? -12.366 2.890 17.499 1.00 96.25 116 GLY A CA 1
ATOM 938 C C . GLY A 1 116 ? -11.041 3.660 17.441 1.00 96.25 116 GLY A C 1
ATOM 939 O O . GLY A 1 116 ? -10.958 4.774 17.957 1.00 96.25 116 GLY A O 1
ATOM 940 N N . VAL A 1 117 ? -9.990 3.072 16.858 1.00 97.69 117 VAL A N 1
ATOM 941 C CA . VAL A 1 117 ? -8.650 3.668 16.793 1.00 97.69 117 VAL A CA 1
ATOM 942 C C . VAL A 1 117 ? -8.393 4.219 15.396 1.00 97.69 117 VAL A C 1
ATOM 944 O O . VAL A 1 117 ? -8.316 3.475 14.423 1.00 97.69 117 VAL A O 1
ATOM 947 N N . ASP A 1 118 ? -8.198 5.533 15.303 1.00 96.94 118 ASP A N 1
ATOM 948 C CA . ASP A 1 118 ? -7.716 6.178 14.081 1.00 96.94 118 ASP A CA 1
ATOM 949 C C . ASP A 1 118 ? -6.189 6.020 13.958 1.00 96.94 118 ASP A C 1
ATOM 951 O O . ASP A 1 118 ? -5.437 6.411 14.856 1.00 96.94 118 ASP A O 1
ATOM 955 N N . LEU A 1 119 ? -5.738 5.448 12.835 1.00 95.94 119 LEU A N 1
ATOM 956 C CA . LEU A 1 119 ? -4.327 5.163 12.551 1.00 95.94 119 LEU A CA 1
ATOM 957 C C . LEU A 1 119 ? -3.449 6.429 12.516 1.00 95.94 119 LEU A C 1
ATOM 959 O O . LEU A 1 119 ? -2.285 6.372 12.910 1.00 95.94 119 LEU A O 1
ATOM 963 N N . ALA A 1 120 ? -3.977 7.549 12.020 1.00 94.25 120 ALA A N 1
ATOM 964 C CA . ALA A 1 120 ? -3.241 8.802 11.882 1.00 94.25 120 ALA A CA 1
ATOM 965 C C . ALA A 1 120 ? -3.317 9.656 13.154 1.00 94.25 120 ALA A C 1
ATOM 967 O O . ALA A 1 120 ? -2.329 10.286 13.523 1.00 94.25 120 ALA A O 1
ATOM 968 N N . ALA A 1 121 ? -4.470 9.676 13.827 1.00 96.94 121 ALA A N 1
ATOM 969 C CA . ALA A 1 121 ? -4.658 10.488 15.027 1.00 96.94 121 ALA A CA 1
ATOM 970 C C . ALA A 1 121 ? -4.083 9.839 16.297 1.00 96.94 121 ALA A C 1
ATOM 972 O O . ALA A 1 121 ? -3.700 10.561 17.213 1.00 96.94 121 ALA A O 1
ATOM 973 N N . ASN A 1 122 ? -4.015 8.501 16.368 1.00 97.31 122 ASN A N 1
ATOM 974 C CA . ASN A 1 122 ? -3.549 7.763 17.550 1.00 97.31 122 ASN A CA 1
ATOM 975 C C . ASN A 1 122 ? -2.495 6.689 17.191 1.00 97.31 122 ASN A C 1
ATOM 977 O O . ASN A 1 122 ? -2.753 5.487 17.357 1.00 97.31 122 ASN A O 1
ATOM 981 N N . PRO A 1 123 ? -1.300 7.084 16.710 1.00 96.69 123 PRO A N 1
ATOM 982 C CA . PRO A 1 123 ? -0.308 6.150 16.178 1.00 96.69 123 PRO A CA 1
ATOM 983 C C . PRO A 1 123 ? 0.196 5.141 17.220 1.00 96.69 123 PRO A C 1
ATOM 985 O O . PRO A 1 123 ? 0.387 3.971 16.896 1.00 96.69 123 PRO A O 1
ATOM 988 N N . GLU A 1 124 ? 0.338 5.520 18.491 1.00 97.44 124 GLU A N 1
ATOM 989 C CA . GLU A 1 124 ? 0.785 4.602 19.548 1.00 97.44 124 GLU A CA 1
ATOM 990 C C . GLU A 1 124 ? -0.262 3.528 19.864 1.00 97.44 124 GLU A C 1
ATOM 992 O O . GLU A 1 124 ? 0.084 2.377 20.136 1.00 97.44 124 GLU A O 1
ATOM 997 N N . ALA A 1 125 ? -1.550 3.885 19.836 1.00 97.62 125 ALA A N 1
ATOM 998 C CA . ALA A 1 125 ? -2.632 2.924 20.037 1.00 97.62 125 ALA A CA 1
ATOM 999 C C . ALA A 1 125 ? -2.724 1.952 18.855 1.00 97.62 125 ALA A C 1
ATOM 1001 O O . ALA A 1 125 ? -2.815 0.740 19.063 1.00 97.62 125 ALA A O 1
ATOM 1002 N N . ALA A 1 126 ? -2.616 2.471 17.630 1.00 97.69 126 ALA A N 1
ATOM 1003 C CA . ALA A 1 126 ? -2.580 1.662 16.419 1.00 97.69 126 ALA A CA 1
ATOM 1004 C C . ALA A 1 126 ? -1.368 0.715 16.400 1.00 97.69 126 ALA A C 1
ATOM 1006 O O . ALA A 1 126 ? -1.527 -0.468 16.100 1.00 97.69 126 ALA A O 1
ATOM 1007 N N . ARG A 1 127 ? -0.181 1.190 16.801 1.00 97.81 127 ARG A N 1
ATOM 1008 C CA . ARG A 1 127 ? 1.038 0.375 16.937 1.00 97.81 127 ARG A CA 1
ATOM 1009 C C . ARG A 1 127 ? 0.853 -0.787 17.904 1.00 97.81 127 ARG A C 1
ATOM 1011 O O . ARG A 1 127 ? 1.245 -1.903 17.581 1.00 97.81 127 ARG A O 1
ATOM 1018 N N . ARG A 1 128 ? 0.222 -0.557 19.062 1.00 97.62 128 ARG A N 1
ATOM 1019 C CA . ARG A 1 128 ? -0.057 -1.628 20.036 1.00 97.62 128 ARG A CA 1
ATOM 1020 C C . ARG A 1 128 ? -0.984 -2.709 19.477 1.00 97.62 128 ARG A C 1
ATOM 1022 O O . ARG A 1 128 ? -0.770 -3.878 19.775 1.00 97.62 128 ARG A O 1
ATOM 1029 N N . LEU A 1 129 ? -1.986 -2.329 18.683 1.00 97.31 129 LEU A N 1
ATOM 1030 C CA . LEU A 1 129 ? -2.938 -3.271 18.080 1.00 97.31 129 LEU A CA 1
ATOM 1031 C C . LEU A 1 129 ? -2.347 -4.025 16.881 1.00 97.31 129 LEU A C 1
ATOM 1033 O O . LEU A 1 129 ? -2.566 -5.225 16.739 1.00 97.31 129 LEU A O 1
ATOM 1037 N N . LEU A 1 130 ? -1.587 -3.337 16.027 1.00 97.06 130 LEU A N 1
ATOM 1038 C CA . LEU A 1 130 ? -0.922 -3.945 14.870 1.00 97.06 130 LEU A CA 1
ATOM 1039 C C . LEU A 1 130 ? 0.279 -4.812 15.282 1.00 97.06 130 LEU A C 1
ATOM 1041 O O . LEU A 1 130 ? 0.582 -5.803 14.621 1.00 97.06 130 LEU A O 1
ATOM 1045 N N . GLY A 1 131 ? 0.955 -4.456 16.372 1.00 97.56 131 GLY A N 1
ATOM 1046 C CA . GLY A 1 131 ? 2.227 -5.047 16.769 1.00 97.56 131 GLY A CA 1
ATOM 1047 C C . GLY A 1 131 ? 3.411 -4.481 15.978 1.00 97.56 131 GLY A C 1
ATOM 1048 O O . GLY A 1 131 ? 3.256 -3.895 14.907 1.00 97.56 131 GLY A O 1
ATOM 1049 N N . GLU A 1 132 ? 4.614 -4.675 16.518 1.00 96.50 132 GLU A N 1
ATOM 1050 C CA . GLU A 1 132 ? 5.850 -4.061 16.010 1.00 96.50 132 GLU A CA 1
ATOM 1051 C C . GLU A 1 132 ? 6.176 -4.445 14.561 1.00 96.50 132 GLU A C 1
ATOM 1053 O O . GLU A 1 132 ? 6.410 -3.570 13.734 1.00 96.50 132 GLU A O 1
ATOM 1058 N N . GLU A 1 133 ? 6.101 -5.733 14.207 1.00 95.88 133 GLU A N 1
ATOM 1059 C CA . GLU A 1 133 ? 6.429 -6.193 12.847 1.00 95.88 133 GLU A CA 1
ATOM 1060 C C . GLU A 1 133 ? 5.519 -5.564 11.775 1.00 95.88 133 GLU A C 1
ATOM 1062 O O . GLU A 1 133 ? 5.976 -5.160 10.702 1.00 95.88 133 GLU A O 1
ATOM 1067 N N . ALA A 1 134 ? 4.217 -5.466 12.060 1.00 97.06 134 ALA A N 1
ATOM 1068 C CA . ALA A 1 134 ? 3.255 -4.866 11.142 1.00 97.06 134 ALA A CA 1
ATOM 1069 C C . ALA A 1 134 ? 3.370 -3.340 11.124 1.00 97.06 134 ALA A C 1
ATOM 1071 O O . ALA A 1 134 ? 3.272 -2.732 10.054 1.00 97.06 134 ALA A O 1
ATOM 1072 N N . TRP A 1 135 ? 3.609 -2.727 12.287 1.00 97.44 135 TRP A N 1
ATOM 1073 C CA . TRP A 1 135 ? 3.818 -1.289 12.408 1.00 97.44 135 TRP A CA 1
ATOM 1074 C C . TRP A 1 135 ? 5.058 -0.826 11.656 1.00 97.44 135 TRP A C 1
ATOM 1076 O O . TRP A 1 135 ? 4.999 0.184 10.960 1.00 97.44 135 TRP A O 1
ATOM 1086 N N . ASP A 1 136 ? 6.149 -1.587 11.701 1.00 95.88 136 ASP A N 1
ATOM 1087 C CA . ASP A 1 136 ? 7.339 -1.265 10.927 1.00 95.88 136 ASP A CA 1
ATOM 1088 C C . ASP A 1 136 ? 6.986 -1.150 9.443 1.00 95.88 136 ASP A C 1
ATOM 1090 O O . ASP A 1 136 ? 7.367 -0.183 8.784 1.00 95.88 136 ASP A O 1
ATOM 1094 N N . LEU A 1 137 ? 6.216 -2.089 8.890 1.00 96.25 137 LEU A N 1
ATOM 1095 C CA . LEU A 1 137 ? 5.853 -2.087 7.469 1.00 96.25 137 LEU A CA 1
ATOM 1096 C C . LEU A 1 137 ? 4.795 -1.039 7.101 1.00 96.25 137 LEU A C 1
ATOM 1098 O O . LEU A 1 137 ? 4.907 -0.415 6.041 1.00 96.25 137 LEU A O 1
ATOM 1102 N N . LEU A 1 138 ? 3.781 -0.849 7.943 1.00 96.50 138 LEU A N 1
ATOM 1103 C CA . LEU A 1 138 ? 2.607 -0.034 7.628 1.00 96.50 138 LEU A CA 1
ATOM 1104 C C . LEU A 1 138 ? 2.608 1.350 8.279 1.00 96.50 138 LEU A C 1
ATOM 1106 O O . LEU A 1 138 ? 1.781 2.161 7.893 1.00 96.50 138 LEU A O 1
ATOM 1110 N N . GLY A 1 139 ? 3.520 1.665 9.197 1.00 94.06 139 GLY A N 1
ATOM 1111 C CA . GLY A 1 139 ? 3.504 2.916 9.958 1.00 94.06 139 GLY A CA 1
ATOM 1112 C C . GLY A 1 139 ? 3.358 4.148 9.050 1.00 94.06 139 GLY A C 1
ATOM 1113 O O . GLY A 1 139 ? 4.110 4.259 8.075 1.00 94.06 139 GLY A O 1
ATOM 1114 N N . PRO A 1 140 ? 2.400 5.059 9.311 1.00 90.69 140 PRO A N 1
ATOM 1115 C CA . PRO A 1 140 ? 2.050 6.149 8.394 1.00 90.69 140 PRO A CA 1
ATOM 1116 C C . PRO A 1 140 ? 3.199 7.143 8.187 1.00 90.69 140 PRO A C 1
ATOM 1118 O O . PRO A 1 140 ? 3.350 7.692 7.099 1.00 90.69 140 PRO A O 1
ATOM 1121 N N . GLU A 1 141 ? 4.063 7.302 9.190 1.00 91.19 141 GLU A N 1
ATOM 1122 C CA . GLU A 1 141 ? 5.250 8.164 9.137 1.00 91.19 141 GLU A CA 1
ATOM 1123 C C . GLU A 1 141 ? 6.329 7.652 8.170 1.00 91.19 141 GLU A C 1
ATOM 1125 O O . GLU A 1 141 ? 7.234 8.394 7.781 1.00 91.19 141 GLU A O 1
ATOM 1130 N N . ARG A 1 142 ? 6.247 6.383 7.750 1.00 90.06 142 ARG A N 1
ATOM 1131 C CA . ARG A 1 142 ? 7.229 5.793 6.844 1.00 90.06 142 ARG A CA 1
ATOM 1132 C C . ARG A 1 142 ? 7.064 6.368 5.438 1.00 90.06 142 ARG A C 1
ATOM 1134 O O . ARG A 1 142 ? 6.037 6.174 4.781 1.00 90.06 142 ARG A O 1
ATOM 1141 N N . SER A 1 143 ? 8.109 7.034 4.957 1.00 91.75 143 SER A N 1
ATOM 1142 C CA . SER A 1 143 ? 8.204 7.476 3.569 1.00 91.75 143 SER A CA 1
ATOM 1143 C C . SER A 1 143 ? 8.401 6.285 2.627 1.00 91.75 143 SER A C 1
ATOM 1145 O O . SER A 1 143 ? 9.021 5.280 2.982 1.00 91.75 143 SER A O 1
ATOM 1147 N N . ALA A 1 144 ? 7.855 6.388 1.413 1.00 92.69 144 ALA A N 1
ATOM 1148 C CA . ALA A 1 144 ? 8.035 5.359 0.396 1.00 92.69 144 ALA A CA 1
ATOM 1149 C C . ALA A 1 144 ? 9.505 5.278 -0.039 1.00 92.69 144 ALA A C 1
ATOM 1151 O O . ALA A 1 144 ? 10.134 6.304 -0.322 1.00 92.69 144 ALA A O 1
ATOM 1152 N N . SER A 1 145 ? 10.040 4.062 -0.145 1.00 92.56 145 SER A N 1
ATOM 1153 C CA . SER A 1 145 ? 11.407 3.843 -0.601 1.00 92.56 145 SER A CA 1
ATOM 1154 C C . SER A 1 145 ? 11.616 4.368 -2.025 1.00 92.56 145 SER A C 1
ATOM 1156 O O . SER A 1 145 ? 10.816 4.155 -2.944 1.00 92.56 145 SER A O 1
ATOM 1158 N N . THR A 1 146 ? 12.738 5.049 -2.238 1.00 93.06 146 THR A N 1
ATOM 1159 C CA . THR A 1 146 ? 13.206 5.436 -3.574 1.00 93.06 146 THR A CA 1
ATOM 1160 C C . THR A 1 146 ? 14.030 4.332 -4.236 1.00 93.06 146 THR A C 1
ATOM 1162 O O . THR A 1 146 ? 14.188 4.351 -5.460 1.00 93.06 146 THR A O 1
ATOM 1165 N N . ASP A 1 147 ? 14.492 3.349 -3.461 1.00 92.44 147 ASP A N 1
ATOM 1166 C CA . ASP A 1 147 ? 15.323 2.249 -3.933 1.00 92.44 147 ASP A CA 1
ATOM 1167 C C . ASP A 1 147 ? 14.475 1.162 -4.606 1.00 92.44 147 ASP A C 1
ATOM 1169 O O . ASP A 1 147 ? 13.605 0.534 -3.996 1.00 92.44 147 ASP A O 1
ATOM 1173 N N . ARG A 1 148 ? 14.747 0.946 -5.895 1.00 89.44 148 ARG A N 1
ATOM 1174 C CA . ARG A 1 148 ? 14.097 -0.091 -6.705 1.00 89.44 148 ARG A CA 1
ATOM 1175 C C . ARG A 1 148 ? 14.769 -1.453 -6.593 1.00 89.44 148 ARG A C 1
ATOM 1177 O O . ARG A 1 148 ? 14.140 -2.441 -6.957 1.00 89.44 148 ARG A O 1
ATOM 1184 N N . THR A 1 149 ? 16.022 -1.483 -6.154 1.00 93.12 149 THR A N 1
ATOM 1185 C CA . THR A 1 149 ? 16.867 -2.680 -6.077 1.00 93.12 149 THR A CA 1
ATOM 1186 C C . THR A 1 149 ? 16.825 -3.343 -4.709 1.00 93.12 149 THR A C 1
ATOM 1188 O O . THR A 1 149 ? 17.068 -4.544 -4.617 1.00 93.12 149 THR A O 1
ATOM 1191 N N . ALA A 1 150 ? 16.466 -2.593 -3.664 1.00 95.00 150 ALA A N 1
ATOM 1192 C CA . ALA A 1 150 ? 16.196 -3.166 -2.356 1.00 95.00 150 ALA A CA 1
ATOM 1193 C C . ALA A 1 150 ? 15.062 -4.205 -2.451 1.00 95.00 150 ALA A C 1
ATOM 1195 O O . ALA A 1 150 ? 13.994 -3.892 -2.998 1.00 95.00 150 ALA A O 1
ATOM 1196 N N . PRO A 1 151 ? 15.257 -5.417 -1.899 1.00 95.88 151 PRO A N 1
ATOM 1197 C CA . PRO A 1 151 ? 14.205 -6.419 -1.859 1.00 95.88 151 PRO A CA 1
ATOM 1198 C C . PRO A 1 151 ? 13.043 -5.917 -0.998 1.00 95.88 151 PRO A C 1
ATOM 1200 O O . PRO A 1 151 ? 13.235 -5.244 0.021 1.00 95.88 151 PRO A O 1
ATOM 1203 N N . GLY A 1 152 ? 11.823 -6.228 -1.422 1.00 96.50 152 GLY A N 1
ATOM 1204 C CA . GLY A 1 152 ? 10.652 -5.990 -0.589 1.00 96.50 152 GLY A CA 1
ATOM 1205 C C . GLY A 1 152 ? 10.409 -7.129 0.406 1.00 96.50 152 GLY A C 1
ATOM 1206 O O . GLY A 1 152 ? 11.246 -8.024 0.539 1.00 96.50 152 GLY A O 1
ATOM 1207 N N . PRO A 1 153 ? 9.284 -7.094 1.138 1.00 96.44 153 PRO A N 1
ATOM 1208 C CA . PRO A 1 153 ? 8.945 -8.142 2.095 1.00 96.44 153 PRO A CA 1
ATOM 1209 C C . PRO A 1 153 ? 8.729 -9.490 1.396 1.00 96.44 153 PRO A C 1
ATOM 1211 O O . PRO A 1 153 ? 8.199 -9.558 0.283 1.00 96.44 153 PRO A O 1
ATOM 1214 N N . ASP A 1 154 ? 9.126 -10.572 2.065 1.00 96.19 154 ASP A N 1
ATOM 1215 C CA . ASP A 1 154 ? 8.846 -11.926 1.593 1.00 96.19 154 ASP A CA 1
ATOM 1216 C C . ASP A 1 154 ? 7.357 -12.296 1.750 1.00 96.19 154 ASP A C 1
ATOM 1218 O O . ASP A 1 154 ? 6.580 -11.615 2.426 1.00 96.19 154 ASP A O 1
ATOM 1222 N N . LEU A 1 155 ? 6.943 -13.392 1.104 1.00 95.38 155 LEU A N 1
ATOM 1223 C CA . LEU A 1 155 ? 5.545 -13.832 1.128 1.00 95.38 155 LEU A CA 1
ATOM 1224 C C . LEU A 1 155 ? 5.082 -14.242 2.530 1.00 95.38 155 LEU A C 1
ATOM 1226 O O . LEU A 1 155 ? 3.945 -13.959 2.881 1.00 95.38 155 LEU A O 1
ATOM 1230 N N . SER A 1 156 ? 5.946 -14.848 3.347 1.00 96.44 156 SER A N 1
ATOM 1231 C CA . SER A 1 156 ? 5.626 -15.212 4.736 1.00 96.44 156 SER A CA 1
ATOM 1232 C C . SER A 1 156 ? 5.384 -13.997 5.633 1.00 96.44 156 SER A C 1
ATOM 1234 O O . SER A 1 156 ? 4.595 -14.045 6.572 1.00 96.44 156 SER A O 1
ATOM 1236 N N . THR A 1 157 ? 6.061 -12.888 5.363 1.00 96.62 157 THR A N 1
ATOM 1237 C CA . THR A 1 157 ? 5.877 -11.622 6.068 1.00 96.62 157 THR A CA 1
ATOM 1238 C C . THR A 1 157 ? 4.589 -10.952 5.618 1.00 96.62 157 THR A C 1
ATOM 1240 O O . THR A 1 157 ? 3.840 -10.465 6.459 1.00 96.62 157 THR A O 1
ATOM 1243 N N . LEU A 1 158 ? 4.283 -10.985 4.316 1.00 96.62 158 LEU A N 1
ATOM 1244 C CA . LEU A 1 158 ? 2.994 -10.514 3.805 1.00 96.62 158 LEU A CA 1
ATOM 1245 C C . LEU A 1 158 ? 1.820 -11.336 4.355 1.00 96.62 158 LEU A C 1
ATOM 1247 O O . LEU A 1 158 ? 0.814 -10.752 4.739 1.00 96.62 158 LEU A O 1
ATOM 1251 N N . ASP A 1 159 ? 1.961 -12.656 4.443 1.00 96.69 159 ASP A N 1
ATOM 1252 C CA . ASP A 1 159 ? 0.945 -13.554 5.000 1.00 96.69 159 ASP A CA 1
ATOM 1253 C C . ASP A 1 159 ? 0.676 -13.255 6.483 1.00 96.69 159 ASP A C 1
ATOM 1255 O O . ASP A 1 159 ? -0.463 -13.002 6.875 1.00 96.69 159 ASP A O 1
ATOM 1259 N N . ARG A 1 160 ? 1.735 -13.132 7.297 1.00 97.62 160 ARG A N 1
ATOM 1260 C CA . ARG A 1 160 ? 1.618 -12.706 8.704 1.00 97.62 160 ARG A CA 1
ATOM 1261 C C . ARG A 1 160 ? 0.976 -11.329 8.845 1.00 97.62 160 ARG A C 1
ATOM 1263 O O . ARG A 1 160 ? 0.153 -11.130 9.736 1.00 97.62 160 ARG A O 1
ATOM 1270 N N . LEU A 1 161 ? 1.333 -10.389 7.971 1.00 97.31 161 LEU A N 1
ATOM 1271 C CA . LEU A 1 161 ? 0.761 -9.047 7.967 1.00 97.31 161 LEU A CA 1
ATOM 1272 C C . LEU A 1 161 ? -0.743 -9.082 7.672 1.00 97.31 161 LEU A C 1
ATOM 1274 O O . LEU A 1 161 ? -1.519 -8.466 8.401 1.00 97.31 161 LEU A O 1
ATOM 1278 N N . VAL A 1 162 ? -1.161 -9.828 6.647 1.00 96.75 162 VAL A N 1
ATOM 1279 C CA . VAL A 1 162 ? -2.580 -10.016 6.311 1.00 96.75 162 VAL A CA 1
ATOM 1280 C C . VAL A 1 162 ? -3.317 -10.698 7.462 1.00 96.75 162 VAL A C 1
ATOM 1282 O O . VAL A 1 162 ? -4.357 -10.191 7.878 1.00 96.75 162 VAL A O 1
ATOM 1285 N N . GLY A 1 163 ? -2.750 -11.754 8.048 1.00 97.12 163 GLY A N 1
ATOM 1286 C CA . GLY A 1 163 ? -3.326 -12.432 9.210 1.00 97.12 163 GLY A CA 1
ATOM 1287 C C . GLY A 1 163 ? -3.492 -11.505 10.421 1.00 97.12 163 GLY A C 1
ATOM 1288 O O . GLY A 1 163 ? -4.522 -11.535 11.091 1.00 97.12 163 GLY A O 1
ATOM 1289 N N . THR A 1 164 ? -2.530 -10.614 10.682 1.00 96.94 164 THR A N 1
ATOM 1290 C CA . THR A 1 164 ? -2.678 -9.565 11.704 1.00 96.94 164 THR A CA 1
ATOM 1291 C C . THR A 1 164 ? -3.840 -8.637 11.389 1.00 96.94 164 THR A C 1
ATOM 1293 O O . THR A 1 164 ? -4.669 -8.401 12.264 1.00 96.94 164 THR A O 1
ATOM 1296 N N . LEU A 1 165 ? -3.948 -8.151 10.150 1.00 96.50 165 LEU A N 1
ATOM 1297 C CA . LEU A 1 165 ? -5.075 -7.307 9.764 1.00 96.50 165 LEU A CA 1
ATOM 1298 C C . LEU A 1 165 ? -6.402 -8.057 9.890 1.00 96.50 165 LEU A C 1
ATOM 1300 O O . LEU A 1 165 ? -7.413 -7.438 10.200 1.00 96.50 165 LEU A O 1
ATOM 1304 N N . GLU A 1 166 ? -6.459 -9.350 9.576 1.00 95.62 166 GLU A N 1
ATOM 1305 C CA . GLU A 1 166 ? -7.689 -10.153 9.653 1.00 95.62 166 GLU A CA 1
ATOM 1306 C C . GLU A 1 166 ? -8.161 -10.363 11.086 1.00 95.62 166 GLU A C 1
ATOM 1308 O O . GLU A 1 166 ? -9.365 -10.329 11.326 1.00 95.62 166 GLU A O 1
ATOM 1313 N N . ARG A 1 167 ? -7.238 -10.465 12.046 1.00 95.19 167 ARG A N 1
ATOM 1314 C CA . ARG A 1 167 ? -7.571 -10.505 13.479 1.00 95.19 167 ARG A CA 1
ATOM 1315 C C . ARG A 1 167 ? -8.165 -9.203 14.016 1.00 95.19 167 ARG A C 1
ATOM 1317 O O . ARG A 1 167 ? -8.865 -9.247 15.015 1.00 95.19 167 ARG A O 1
ATOM 1324 N N . LEU A 1 168 ? -7.903 -8.070 13.362 1.00 94.00 168 LEU A N 1
ATOM 1325 C CA . LEU A 1 168 ? -8.513 -6.776 13.706 1.00 94.00 168 LEU A CA 1
ATOM 1326 C C . LEU A 1 168 ? -9.944 -6.635 13.177 1.00 94.00 168 LEU A C 1
ATOM 1328 O O . LEU A 1 168 ? -10.584 -5.606 13.386 1.00 94.00 168 LEU A O 1
ATOM 1332 N N . ARG A 1 169 ? -10.438 -7.617 12.416 1.00 88.75 169 ARG A N 1
ATOM 1333 C CA . ARG A 1 169 ? -11.809 -7.584 11.925 1.00 88.75 169 ARG A CA 1
ATOM 1334 C C . ARG A 1 169 ? -12.753 -7.652 13.134 1.00 88.75 169 ARG A C 1
ATOM 1336 O O . ARG A 1 169 ? -12.582 -8.558 13.948 1.00 88.75 169 ARG A O 1
ATOM 1343 N N . PRO A 1 170 ? -13.761 -6.767 13.233 1.00 79.19 170 PRO A N 1
ATOM 1344 C CA . PRO A 1 170 ? -14.827 -6.969 14.204 1.00 79.19 170 PRO A CA 1
ATOM 1345 C C . PRO A 1 170 ? -15.440 -8.350 13.957 1.00 79.19 170 PRO A C 1
ATOM 1347 O O . PRO A 1 170 ? -15.674 -8.713 12.798 1.00 79.19 170 PRO A O 1
ATOM 1350 N N . GLU A 1 171 ? -15.633 -9.139 15.020 1.00 73.38 171 GLU A N 1
ATOM 1351 C CA . GLU A 1 171 ? -16.326 -10.423 14.921 1.00 73.38 171 GLU A CA 1
ATOM 1352 C C . GLU A 1 171 ? -17.624 -10.164 14.166 1.00 73.38 171 GLU A C 1
ATOM 1354 O O . GLU A 1 171 ? -18.449 -9.361 14.595 1.00 73.38 171 GLU A O 1
ATOM 1359 N N . ALA A 1 172 ? -17.733 -10.728 12.962 1.00 64.31 172 ALA A N 1
ATOM 1360 C CA . ALA A 1 172 ? -18.893 -10.500 12.127 1.00 64.31 172 ALA A CA 1
ATOM 1361 C C . ALA A 1 172 ? -20.097 -10.964 12.940 1.00 64.31 172 ALA A C 1
ATOM 1363 O O . ALA A 1 172 ? -20.199 -12.158 13.227 1.00 64.31 172 ALA A O 1
ATOM 1364 N N . SER A 1 173 ? -20.945 -10.018 13.356 1.00 56.16 173 SER A N 1
ATOM 1365 C CA . SER A 1 173 ? -22.128 -10.312 14.152 1.00 56.16 173 SER A CA 1
ATOM 1366 C C . SER A 1 173 ? -22.854 -11.490 13.497 1.00 56.16 173 SER A C 1
ATOM 1368 O O . SER A 1 173 ? -23.183 -11.391 12.310 1.00 56.16 173 SER A O 1
ATOM 1370 N N . PRO A 1 174 ? -23.092 -12.605 14.210 1.00 60.16 174 PRO A N 1
ATOM 1371 C CA . PRO A 1 174 ? -23.661 -13.830 13.637 1.00 60.16 174 PRO A CA 1
ATOM 1372 C C . PRO A 1 174 ? -25.097 -13.669 13.097 1.00 60.16 174 PRO A C 1
ATOM 1374 O O . PRO A 1 174 ? -25.721 -14.639 12.679 1.00 60.16 174 PRO A O 1
ATOM 1377 N N . GLU A 1 175 ? -25.631 -12.450 13.071 1.00 56.75 175 GLU A N 1
ATOM 1378 C CA . GLU A 1 175 ? -27.045 -12.147 12.886 1.00 56.75 175 GLU A CA 1
ATOM 1379 C C . GLU A 1 175 ? -27.493 -12.055 11.419 1.00 56.75 175 GLU A C 1
ATOM 1381 O O . GLU A 1 175 ? -28.690 -12.077 11.159 1.00 56.75 175 GLU A O 1
ATOM 1386 N N . THR A 1 176 ? -26.586 -12.025 10.434 1.00 56.34 176 THR A N 1
ATOM 1387 C CA . THR A 1 176 ? -26.977 -11.998 9.001 1.00 56.34 176 THR A CA 1
ATOM 1388 C C . THR A 1 176 ? -27.028 -13.369 8.323 1.00 56.34 176 THR A C 1
ATOM 1390 O O . THR A 1 176 ? -27.402 -13.456 7.156 1.00 56.34 176 THR A O 1
ATOM 1393 N N . SER A 1 177 ? -26.734 -14.457 9.040 1.00 59.44 177 SER A N 1
ATOM 1394 C CA . SER A 1 177 ? -26.828 -15.822 8.493 1.00 59.44 177 SER A CA 1
ATOM 1395 C C . SER A 1 177 ? -28.229 -16.448 8.606 1.00 59.44 177 SER A C 1
ATOM 1397 O O . SER A 1 177 ? -28.395 -17.611 8.246 1.00 59.44 177 SER A O 1
ATOM 1399 N N . THR A 1 178 ? -29.241 -15.713 9.085 1.00 54.81 178 THR A N 1
ATOM 1400 C CA . THR A 1 178 ? -30.557 -16.300 9.411 1.00 54.81 178 THR A CA 1
ATOM 1401 C C . THR A 1 178 ? -31.617 -16.170 8.311 1.00 54.81 178 THR A C 1
ATOM 1403 O O . THR A 1 178 ? -32.614 -16.879 8.370 1.00 54.81 178 THR A O 1
ATOM 1406 N N . GLU A 1 179 ? -31.448 -15.352 7.269 1.00 52.47 179 GLU A N 1
ATOM 1407 C CA . GLU A 1 179 ? -32.600 -14.994 6.418 1.00 52.47 179 GLU A CA 1
ATOM 1408 C C . GLU A 1 179 ? -32.380 -15.203 4.916 1.00 52.47 179 GLU A C 1
ATOM 1410 O O . GLU A 1 179 ? -32.596 -14.331 4.086 1.00 52.47 179 GLU A O 1
ATOM 1415 N N . THR A 1 180 ? -31.956 -16.404 4.529 1.00 56.25 180 THR A N 1
ATOM 1416 C CA . THR A 1 180 ? -32.402 -17.005 3.257 1.00 56.25 180 THR A CA 1
ATOM 1417 C C . THR A 1 180 ? -32.450 -18.521 3.426 1.00 56.25 180 THR A C 1
ATOM 1419 O O . THR A 1 180 ? -31.859 -19.287 2.668 1.00 56.25 180 THR A O 1
ATOM 1422 N N . SER A 1 181 ? -33.144 -18.969 4.475 1.00 57.62 181 SER A N 1
ATOM 1423 C CA . SER A 1 181 ? -33.784 -20.278 4.409 1.00 57.62 181 SER A CA 1
ATOM 1424 C C . SER A 1 181 ? -34.814 -20.174 3.280 1.00 57.62 181 SER A C 1
ATOM 1426 O O . SER A 1 181 ? -35.638 -19.257 3.333 1.00 57.62 181 SER A O 1
ATOM 1428 N N . PRO A 1 182 ? -34.740 -21.003 2.226 1.00 63.88 182 PRO A N 1
ATOM 1429 C CA . PRO A 1 182 ? -35.717 -20.966 1.157 1.00 63.88 182 PRO A CA 1
ATOM 1430 C C . PRO A 1 182 ? -37.063 -21.277 1.796 1.00 63.88 182 PRO A C 1
ATOM 1432 O O . PRO A 1 182 ? -37.278 -22.368 2.322 1.00 63.88 182 PRO A O 1
ATOM 1435 N N . GLU A 1 183 ? -37.924 -20.267 1.802 1.00 50.31 183 GLU A N 1
ATOM 1436 C CA . GLU A 1 183 ? -39.333 -20.373 2.114 1.00 50.31 183 GLU A CA 1
ATOM 1437 C C . GLU A 1 183 ? -39.869 -21.589 1.363 1.00 50.31 183 GLU A C 1
ATOM 1439 O O . GLU A 1 183 ? -39.933 -21.628 0.131 1.00 50.31 183 GLU A O 1
ATOM 1444 N N . ALA A 1 184 ? -40.127 -22.636 2.143 1.00 59.41 184 ALA A N 1
ATOM 1445 C CA . ALA A 1 184 ? -40.823 -23.819 1.717 1.00 59.41 184 ALA A CA 1
ATOM 1446 C C . ALA A 1 184 ? -42.162 -23.348 1.154 1.00 59.41 184 ALA A C 1
ATOM 1448 O O . ALA A 1 184 ? -43.071 -22.986 1.900 1.00 59.41 184 ALA A O 1
ATOM 1449 N N . GLY A 1 185 ? -42.247 -23.308 -0.176 1.00 56.47 185 GLY A N 1
ATOM 1450 C CA . GLY A 1 185 ? -43.512 -23.150 -0.867 1.00 56.47 185 GLY A CA 1
ATOM 1451 C C . GLY A 1 185 ? -44.477 -24.212 -0.337 1.00 56.47 185 GLY A C 1
ATOM 1452 O O . GLY A 1 185 ? -44.080 -25.377 -0.212 1.00 56.47 185 GLY A O 1
ATOM 1453 N N . PRO A 1 186 ? -45.712 -23.836 0.027 1.00 63.06 186 PRO A N 1
ATOM 1454 C CA . PRO A 1 186 ? -46.671 -24.791 0.533 1.00 63.06 186 PRO A CA 1
ATOM 1455 C C . PRO A 1 186 ? -46.984 -25.800 -0.568 1.00 63.06 186 PRO A C 1
ATOM 1457 O O . PRO A 1 186 ? -47.205 -25.446 -1.728 1.00 63.06 186 PRO A O 1
ATOM 1460 N N . GLU A 1 187 ? -46.997 -27.064 -0.163 1.00 56.47 187 GLU A N 1
ATOM 1461 C CA . GLU A 1 187 ? -47.654 -28.161 -0.853 1.00 56.47 187 GLU A CA 1
ATOM 1462 C C . GLU A 1 187 ? -48.949 -27.696 -1.534 1.00 56.47 187 GLU A C 1
ATOM 1464 O O . GLU A 1 187 ? -49.939 -27.370 -0.880 1.00 56.47 187 GLU A O 1
ATOM 1469 N N . ALA A 1 188 ? -48.965 -27.716 -2.864 1.00 59.19 188 ALA A N 1
ATOM 1470 C CA . ALA A 1 188 ? -50.198 -27.773 -3.628 1.00 59.19 188 ALA A CA 1
ATOM 1471 C C . ALA A 1 188 ? -49.961 -28.555 -4.925 1.00 59.19 188 ALA A C 1
ATOM 1473 O O . ALA A 1 188 ? -49.487 -28.014 -5.920 1.00 59.19 188 ALA A O 1
ATOM 1474 N N . GLY A 1 189 ? -50.345 -29.834 -4.900 1.00 55.38 189 GLY A N 1
ATOM 1475 C CA . GLY A 1 189 ? -50.804 -30.547 -6.092 1.00 55.38 189 GLY A CA 1
ATOM 1476 C C . GLY A 1 189 ? -49.908 -31.685 -6.588 1.00 55.38 189 GLY A C 1
ATOM 1477 O O . GLY A 1 189 ? -48.932 -31.435 -7.291 1.00 55.38 189 GLY A O 1
ATOM 1478 N N . PRO A 1 190 ? -50.268 -32.956 -6.333 1.00 68.25 190 PRO A N 1
ATOM 1479 C CA . PRO A 1 190 ? -49.845 -34.045 -7.197 1.00 68.25 190 PRO A CA 1
ATOM 1480 C C . PRO A 1 190 ? -50.643 -34.012 -8.512 1.00 68.25 190 PRO A C 1
ATOM 1482 O O . PRO A 1 190 ? -51.818 -33.656 -8.530 1.00 68.25 190 PRO A O 1
ATOM 1485 N N . ALA A 1 191 ? -49.999 -34.497 -9.575 1.00 60.47 191 ALA A N 1
ATOM 1486 C CA . ALA A 1 191 ? -50.562 -34.846 -10.882 1.00 60.47 191 ALA A CA 1
ATOM 1487 C C . ALA A 1 191 ? -50.748 -33.704 -11.897 1.00 60.47 191 ALA A C 1
ATOM 1489 O O . ALA A 1 191 ? -51.811 -33.108 -12.031 1.00 60.47 191 ALA A O 1
ATOM 1490 N N . SER A 1 192 ? -49.743 -33.539 -12.756 1.00 56.31 192 SER A N 1
ATOM 1491 C CA . SER A 1 192 ? -49.967 -33.593 -14.206 1.00 56.31 192 SER A CA 1
ATOM 1492 C C . SER A 1 192 ? -48.694 -34.073 -14.894 1.00 56.31 192 SER A C 1
ATOM 1494 O O . SER A 1 192 ? -47.733 -33.341 -15.104 1.00 56.31 192 SER A O 1
ATOM 1496 N N . THR A 1 193 ? -48.696 -35.371 -15.177 1.00 63.28 193 THR A N 1
ATOM 1497 C CA . THR A 1 193 ? -47.884 -36.002 -16.207 1.00 63.28 193 THR A CA 1
ATOM 1498 C C . THR A 1 193 ? -48.262 -35.385 -17.548 1.00 63.28 193 THR A C 1
ATOM 1500 O O . THR A 1 193 ? -49.358 -35.635 -18.039 1.00 63.28 193 THR A O 1
ATOM 1503 N N . GLU A 1 194 ? -47.351 -34.637 -18.160 1.00 57.44 194 GLU A N 1
ATOM 1504 C CA . GLU A 1 194 ? -47.406 -34.369 -19.593 1.00 57.44 194 GLU A CA 1
ATOM 1505 C C . GLU A 1 194 ? -46.033 -34.700 -20.195 1.00 57.44 194 GLU A C 1
ATOM 1507 O O . GLU A 1 194 ? -45.021 -34.122 -19.790 1.00 57.44 194 GLU A O 1
ATOM 1512 N N . PRO A 1 195 ? -45.946 -35.707 -21.079 1.00 70.69 195 PRO A N 1
ATOM 1513 C CA . PRO A 1 195 ? -44.732 -35.997 -21.818 1.00 70.69 195 PRO A CA 1
ATOM 1514 C C . PRO A 1 195 ? -44.670 -35.131 -23.085 1.00 70.69 195 PRO A C 1
ATOM 1516 O O . PRO A 1 195 ? -45.684 -34.595 -23.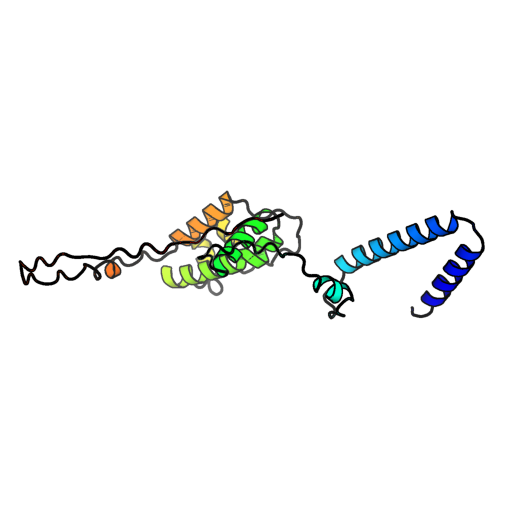527 1.00 70.69 195 PRO A O 1
ATOM 1519 N N . ASN A 1 196 ? -43.511 -35.202 -23.757 1.00 58.00 196 ASN A N 1
ATOM 1520 C CA . ASN A 1 196 ? -43.338 -35.066 -25.218 1.00 58.00 196 ASN A CA 1
ATOM 1521 C C . ASN A 1 196 ? -42.796 -33.693 -25.719 1.00 58.00 196 ASN A C 1
ATOM 1523 O O . ASN A 1 196 ? -42.903 -32.691 -25.023 1.00 58.00 196 ASN A O 1
ATOM 1527 N N . PRO A 1 197 ? -42.235 -33.605 -26.946 1.00 66.25 197 PRO A N 1
ATOM 1528 C CA . PRO A 1 197 ? -40.887 -34.034 -27.360 1.00 66.25 197 PRO A CA 1
ATOM 1529 C C . PRO A 1 197 ? -40.177 -32.953 -28.223 1.00 66.25 197 PRO A C 1
ATOM 1531 O O . PRO A 1 197 ? -40.650 -31.829 -28.323 1.00 66.25 197 PRO A O 1
ATOM 1534 N N . ALA A 1 198 ? -39.114 -33.360 -28.934 1.00 49.59 198 ALA A N 1
ATOM 1535 C CA . ALA A 1 198 ? -38.401 -32.692 -30.040 1.00 49.59 198 ALA A CA 1
ATOM 1536 C C . ALA A 1 198 ? -37.036 -32.130 -29.607 1.00 49.59 198 ALA A C 1
ATOM 1538 O O . ALA A 1 198 ? -36.927 -31.080 -28.989 1.00 49.59 198 ALA A O 1
ATOM 1539 N N . THR A 1 199 ? -35.933 -32.856 -29.800 1.00 57.25 199 THR A N 1
ATOM 1540 C CA . THR A 1 199 ? -35.339 -33.215 -31.106 1.00 57.25 199 THR A CA 1
ATOM 1541 C C . THR A 1 199 ? -35.129 -31.975 -31.976 1.00 57.25 199 THR A C 1
ATOM 1543 O O . THR A 1 199 ? -35.870 -31.715 -32.915 1.00 57.25 199 THR A O 1
ATOM 1546 N N . GLY A 1 200 ? -34.090 -31.209 -31.648 1.00 58.97 200 GLY A N 1
ATOM 1547 C CA . GLY A 1 200 ? -33.518 -30.162 -32.493 1.00 58.97 200 GLY A CA 1
ATOM 1548 C C . GLY A 1 200 ? -32.086 -30.517 -32.875 1.00 58.97 200 GLY A C 1
ATOM 1549 O O . GLY A 1 200 ? -31.150 -29.803 -32.525 1.00 58.97 200 GLY A O 1
ATOM 1550 N N . GLN A 1 201 ? -31.910 -31.663 -33.532 1.00 56.16 201 GLN A N 1
ATOM 1551 C CA . GLN A 1 201 ? -30.661 -32.045 -34.178 1.00 56.16 201 GLN A CA 1
ATOM 1552 C C . GLN A 1 201 ? -30.499 -31.176 -35.429 1.00 56.16 201 GLN A C 1
ATOM 1554 O O . GLN A 1 201 ? -31.132 -31.422 -36.449 1.00 56.16 201 GLN A O 1
ATOM 1559 N N . VAL A 1 202 ? -29.704 -30.111 -35.319 1.00 63.00 202 VAL A N 1
ATOM 1560 C CA . VAL A 1 202 ? -29.352 -29.261 -36.460 1.00 63.00 202 VAL A CA 1
ATOM 1561 C C . VAL A 1 202 ? -28.071 -29.796 -37.083 1.00 63.00 202 VAL A C 1
ATOM 1563 O O . VAL A 1 202 ? -26.978 -29.660 -36.528 1.00 63.00 202 VAL A O 1
ATOM 1566 N N . ASP A 1 203 ? -28.265 -30.413 -38.245 1.00 57.97 203 ASP A N 1
ATOM 1567 C CA . ASP A 1 203 ? -27.262 -30.762 -39.242 1.00 57.97 203 ASP A CA 1
ATOM 1568 C C . ASP A 1 203 ? -26.249 -29.635 -39.466 1.00 57.97 203 ASP A C 1
ATOM 1570 O O . ASP A 1 203 ? -26.598 -28.482 -39.734 1.00 57.97 203 ASP A O 1
ATOM 1574 N N . ARG A 1 204 ? -24.962 -29.988 -39.418 1.00 62.22 204 ARG A N 1
ATOM 1575 C CA . ARG A 1 204 ? -23.868 -29.130 -39.870 1.00 62.22 204 ARG A CA 1
ATOM 1576 C C . ARG A 1 204 ? -23.326 -29.715 -41.177 1.00 62.22 204 ARG A C 1
ATOM 1578 O O . ARG A 1 204 ? -22.699 -30.768 -41.118 1.00 62.22 204 ARG A O 1
ATOM 1585 N N . PRO A 1 205 ? -23.525 -29.062 -42.335 1.00 66.62 205 PRO A N 1
ATOM 1586 C CA . PRO A 1 205 ? -23.039 -29.591 -43.599 1.00 66.62 205 PRO A CA 1
ATOM 1587 C C . PRO A 1 205 ? -21.514 -29.513 -43.696 1.00 66.62 205 PRO A C 1
ATOM 1589 O O . PRO A 1 205 ? -20.875 -28.514 -43.336 1.00 66.62 205 PRO A O 1
ATOM 1592 N N . GLU A 1 206 ? -20.965 -30.607 -44.209 1.00 61.88 206 GLU A N 1
ATOM 1593 C CA . GLU A 1 206 ? -19.577 -30.813 -44.580 1.00 61.88 206 GLU A CA 1
ATOM 1594 C C . GLU A 1 206 ? -19.111 -29.738 -45.572 1.00 61.88 206 GLU A C 1
ATOM 1596 O O . GLU A 1 206 ? -19.734 -29.487 -46.605 1.00 61.88 206 GLU A O 1
ATOM 1601 N N . ARG A 1 207 ? -17.985 -29.085 -45.267 1.00 62.00 207 ARG A N 1
ATOM 1602 C CA . ARG A 1 207 ? -17.273 -28.277 -46.259 1.00 62.00 207 ARG A CA 1
ATOM 1603 C C . ARG A 1 207 ? -16.461 -29.212 -47.134 1.00 62.00 207 ARG A C 1
ATOM 1605 O O . ARG A 1 207 ? -15.398 -29.673 -46.729 1.00 62.00 207 ARG A O 1
ATOM 1612 N N . SER A 1 208 ? -16.983 -29.422 -48.335 1.00 63.78 208 SER A N 1
ATOM 1613 C CA . SER A 1 208 ? -16.281 -29.999 -49.469 1.00 63.78 208 SER A CA 1
ATOM 1614 C C . SER A 1 208 ? -14.955 -29.271 -49.698 1.00 63.78 208 SER A C 1
ATOM 1616 O O . SER A 1 208 ? -14.909 -28.081 -50.015 1.00 63.78 208 SER A O 1
ATOM 1618 N N . THR A 1 209 ? -13.876 -30.018 -49.534 1.00 71.69 209 THR A N 1
ATOM 1619 C CA . THR A 1 209 ? -12.585 -29.805 -50.175 1.00 71.69 209 THR A CA 1
ATOM 1620 C C . THR A 1 209 ? -12.756 -29.966 -51.684 1.00 71.69 209 THR A C 1
ATOM 1622 O O . THR A 1 209 ? -13.401 -30.906 -52.154 1.00 71.69 209 THR A O 1
ATOM 1625 N N . SER A 1 210 ? -12.160 -29.073 -52.463 1.00 57.72 210 SER A N 1
ATOM 1626 C CA . SER A 1 210 ? -11.725 -29.411 -53.815 1.00 57.72 210 SER A CA 1
ATOM 1627 C C . SER A 1 210 ? -10.460 -28.634 -54.192 1.00 57.72 210 SER A C 1
ATOM 1629 O O . SER A 1 210 ? -10.248 -27.551 -53.637 1.00 57.72 210 SER A O 1
ATOM 1631 N N . PRO A 1 211 ? -9.610 -29.266 -55.022 1.00 67.81 211 PRO A N 1
ATOM 1632 C CA . PRO A 1 211 ? -8.188 -28.971 -55.221 1.00 67.81 211 PRO A CA 1
ATOM 1633 C C . PRO A 1 211 ? -7.889 -27.800 -56.162 1.00 67.81 211 PRO A C 1
ATOM 1635 O O . PRO A 1 211 ? -8.752 -27.465 -57.004 1.00 67.81 211 PRO A O 1
#

Radius of gyration: 32.58 Å; chains: 1; bounding box: 89×61×75 Å

Secondary structure (DSSP, 8-state):
-TTHHHHHHHHHHHHHHH-TTHHHHHHHHHHHHHHHHHHHHHTSS--------THHHHTTS----------TT--HHHHHHHHHHHHHTT-HHHIIIIIHHHHHHHHHHHHHHHH---TTT-HHHHHHHH-HHHHHHH-TTPPPP--SSS----HHHHHHHHHHHHHTS----GGGGSS-S------------------------------

pLDDT: mean 78.98, std 16.38, range [48.19, 97.81]

Sequence (211 aa):
MRQLRPILVVLLLAATATQRLQGLLLGLTVMAVFEVLGALLRLQGPERPRRRPLWDWLRRLPFPRRRRRSSAGSFPAYERIVADIGWARFSRRDFDVGLRERLLAAASVRLAEGHGVDLAANPEAARRLLGEEAWDLLGPERSASTDRTAPGPDLSTLDRLVGTLERLRPEASPETSTETSPEAGPEAGPASTEPNPATGQVDRPERSTSP